Protein AF-A0A7V6R454-F1 (afdb_monomer_lite)

pLDDT: mean 72.1, std 26.63, range [23.36, 98.19]

Foldseek 3Di:
DDPVVVVVVVVPPPDPPVRVVVVVVCVVVVVVVVVVVVVVVVPDDDDDDDDDDDDDDDDDDDDDDDDDDDDDDDDDDDDDDDDDDDDDDPDDPDDDPDDDDDDDDPPPDDDQDPQWADDDQWIKHFQDPVNCVVLVHDPFDDPVQWAAWDDATCGDSHPQRHRWTKTDRNVQLAQQWIWTQHPNGTTIIGTDDGNCVVVVWDAQLLVVCRRSVNNALVVDQKDWDWDDDPVCVVVVHTRTPDMDRDSVVSRVVCVVRNRDHIPRD

Radius of gyration: 28.26 Å; chains: 1; bounding box: 83×60×70 Å

Secondary structure (DSSP, 8-state):
--HHHHHHHHTT-SPPHHHHHHHHHHHHHHHHHHHHHHHHHTT-------------------------------------------------S---S---S-----TT------SEEEETTEEEEE--HHHHHHTT--SS--GGGEEEEEEE--EES-GGGTT-EEEEEGGG-STTEEEEEETTEEEEEEEEEEHHHHTT----HHHHHHHTT--SGGG-S-EEEE---HHHHHTT---EEEEE--HHHHHHHHHHHHT------

Structure (mmCIF, N/CA/C/O backbone):
data_AF-A0A7V6R454-F1
#
_entry.id   AF-A0A7V6R454-F1
#
loop_
_atom_site.group_PDB
_atom_site.id
_atom_site.type_symbol
_atom_site.label_atom_id
_atom_site.label_alt_id
_atom_site.label_comp_id
_atom_site.label_asym_id
_atom_site.label_entity_id
_atom_site.label_seq_id
_atom_site.pdbx_PDB_ins_code
_atom_site.Cartn_x
_atom_site.Cartn_y
_atom_site.Cartn_z
_atom_site.occupancy
_atom_site.B_iso_or_equiv
_atom_site.auth_seq_id
_atom_site.auth_comp_id
_atom_site.auth_asym_id
_atom_site.auth_atom_id
_atom_site.pdbx_PDB_model_num
ATOM 1 N N . MET A 1 1 ? -31.634 40.877 -28.227 1.00 49.75 1 MET A N 1
ATOM 2 C CA . MET A 1 1 ? -30.299 40.368 -28.610 1.00 49.75 1 MET A CA 1
ATOM 3 C C . MET A 1 1 ? -30.494 39.088 -29.387 1.00 49.75 1 MET A C 1
ATOM 5 O O . MET A 1 1 ? -31.273 38.257 -28.930 1.00 49.75 1 MET A O 1
ATOM 9 N N . LYS A 1 2 ? -29.882 38.956 -30.567 1.00 57.53 2 LYS A N 1
ATOM 10 C CA . LYS A 1 2 ? -29.974 37.722 -31.356 1.00 57.53 2 LYS A CA 1
ATOM 11 C C . LYS A 1 2 ? -28.951 36.714 -30.827 1.00 57.53 2 LYS A C 1
ATOM 13 O O . LYS A 1 2 ? -27.924 37.101 -30.280 1.00 57.53 2 LYS A O 1
ATOM 18 N N . GLN A 1 3 ? -29.231 35.423 -30.979 1.00 56.19 3 GLN A N 1
ATOM 19 C CA . GLN A 1 3 ? -28.375 34.328 -30.493 1.00 56.19 3 GLN A CA 1
ATOM 20 C C . GLN A 1 3 ? -26.955 34.375 -31.100 1.00 56.19 3 GLN A C 1
ATOM 22 O O . GLN A 1 3 ? -25.983 33.939 -30.489 1.00 56.19 3 GLN A O 1
ATOM 27 N N . GLU A 1 4 ? -26.837 34.987 -32.276 1.00 59.53 4 GLU A N 1
ATOM 28 C CA . GLU A 1 4 ? -25.596 35.234 -33.012 1.00 59.53 4 GLU A CA 1
ATOM 29 C C . GLU A 1 4 ? -24.707 36.302 -32.344 1.00 59.53 4 GLU A C 1
ATOM 31 O O . GLU A 1 4 ? -23.481 36.191 -32.374 1.00 59.53 4 GLU A O 1
ATOM 36 N N . ASP A 1 5 ? -25.311 37.288 -31.668 1.00 55.25 5 ASP A N 1
ATOM 37 C CA . ASP A 1 5 ? -24.589 38.350 -30.953 1.00 55.25 5 ASP A CA 1
ATOM 38 C C . ASP A 1 5 ? -23.955 37.824 -29.655 1.00 55.25 5 ASP A C 1
ATOM 40 O O . ASP A 1 5 ? -22.888 38.281 -29.251 1.00 55.25 5 ASP A O 1
ATOM 44 N N . LEU A 1 6 ? -24.588 36.832 -29.013 1.00 58.56 6 LEU A N 1
AT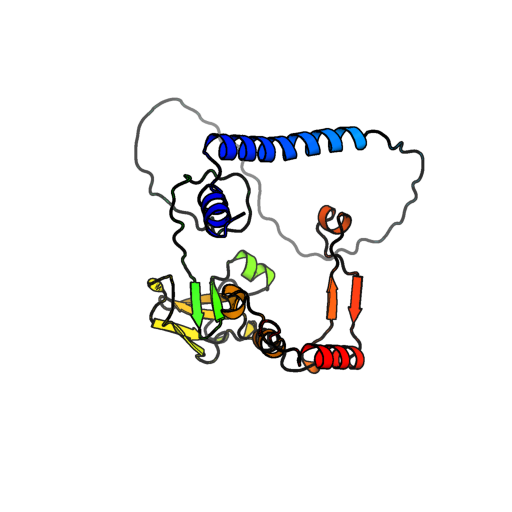OM 45 C CA . LEU A 1 6 ? -24.045 36.163 -27.827 1.00 58.56 6 LEU A CA 1
ATOM 46 C C . LEU A 1 6 ? -22.842 35.291 -28.182 1.00 58.56 6 LEU A C 1
ATOM 48 O O . LEU A 1 6 ? -21.841 35.337 -27.481 1.00 58.56 6 LEU A O 1
ATOM 52 N N . LYS A 1 7 ? -22.898 34.545 -29.290 1.00 56.62 7 LYS A N 1
ATOM 53 C CA . LYS A 1 7 ? -21.797 33.660 -29.703 1.00 56.62 7 LYS A CA 1
ATOM 54 C C . LYS A 1 7 ? -20.508 34.440 -30.004 1.00 56.62 7 LYS A C 1
ATOM 56 O O . LYS A 1 7 ? -19.441 34.054 -29.546 1.00 56.62 7 LYS A O 1
ATOM 61 N N . ARG A 1 8 ? -20.628 35.607 -30.651 1.00 57.12 8 ARG A N 1
ATOM 62 C CA . ARG A 1 8 ? -19.498 36.516 -30.920 1.00 57.12 8 ARG A CA 1
ATOM 63 C C . ARG A 1 8 ? -18.844 37.113 -29.672 1.00 57.12 8 ARG A C 1
ATOM 65 O O . ARG A 1 8 ? -17.671 37.458 -29.731 1.00 57.12 8 ARG A O 1
ATOM 72 N N . LEU A 1 9 ? -19.581 37.248 -28.568 1.00 56.94 9 LEU A N 1
ATOM 73 C CA . LEU A 1 9 ? -19.031 37.736 -27.298 1.00 56.94 9 LEU A CA 1
ATOM 74 C C . LEU A 1 9 ? -18.159 36.685 -26.599 1.00 56.94 9 LEU A C 1
ATOM 76 O O . LEU A 1 9 ? -17.256 37.068 -25.862 1.00 56.94 9 LEU A O 1
ATOM 80 N N . PHE A 1 10 ? -18.396 35.391 -26.844 1.00 56.47 10 PHE A N 1
ATOM 81 C CA . PHE A 1 10 ? -17.601 34.301 -26.266 1.00 56.47 10 PHE A CA 1
ATOM 82 C C . PHE A 1 10 ? -16.340 33.968 -27.077 1.00 56.47 10 PHE A C 1
ATOM 84 O O . PHE A 1 10 ? -15.340 33.570 -26.487 1.00 56.47 10 PHE A O 1
ATOM 91 N N . ASP A 1 11 ? -16.334 34.232 -28.387 1.00 51.72 11 ASP A N 1
ATOM 92 C CA . ASP A 1 11 ? -15.164 34.010 -29.256 1.00 51.72 11 ASP A CA 1
ATOM 93 C C . ASP A 1 11 ? -14.000 35.005 -29.009 1.00 51.72 11 ASP A C 1
ATOM 95 O O . ASP A 1 11 ? -12.949 34.886 -29.629 1.00 51.72 11 ASP A O 1
ATOM 99 N N . HIS A 1 12 ? -14.166 36.004 -28.128 1.00 54.16 12 HIS A N 1
ATOM 100 C CA . HIS A 1 12 ? -13.147 37.013 -27.766 1.00 54.16 12 HIS A CA 1
ATOM 101 C C . HIS A 1 12 ? -12.755 36.983 -26.274 1.00 54.16 12 HIS A C 1
ATOM 103 O O . HIS A 1 12 ? -12.230 37.963 -25.750 1.00 54.16 12 HIS A O 1
ATOM 109 N N . ILE A 1 13 ? -13.023 35.881 -25.563 1.00 58.84 13 ILE A N 1
ATOM 110 C CA . ILE A 1 13 ? -12.759 35.773 -24.113 1.00 58.84 13 ILE A CA 1
ATOM 111 C C . ILE A 1 13 ? -11.317 35.349 -23.794 1.00 58.84 13 ILE A C 1
ATOM 113 O O . ILE A 1 13 ? -10.935 35.323 -22.626 1.00 58.84 13 ILE A O 1
ATOM 117 N N . GLU A 1 14 ? -10.472 35.068 -24.790 1.00 60.72 14 GLU A N 1
ATOM 118 C CA . GLU A 1 14 ? -9.056 34.858 -24.495 1.00 60.72 14 GLU A CA 1
ATOM 119 C C . GLU A 1 14 ? -8.422 36.192 -24.055 1.00 60.72 14 GLU A C 1
ATOM 121 O O . GLU A 1 14 ? -8.452 37.164 -24.816 1.00 60.72 14 GLU A O 1
ATOM 126 N N . PRO A 1 15 ? -7.892 36.290 -22.819 1.00 63.12 15 PRO A N 1
ATOM 127 C CA . PRO A 1 15 ? -7.260 37.514 -22.363 1.00 63.12 15 PRO A CA 1
ATOM 128 C C . PRO A 1 15 ? -6.035 37.790 -23.231 1.00 63.12 15 PRO A C 1
ATOM 130 O O . PRO A 1 15 ? -5.164 36.932 -23.379 1.00 63.12 15 PRO A O 1
ATOM 133 N N . ASP A 1 16 ? -5.967 39.000 -23.781 1.00 74.12 16 ASP A N 1
ATOM 134 C CA . ASP A 1 16 ? -4.793 39.446 -24.520 1.00 74.12 16 ASP A CA 1
ATOM 135 C C . ASP A 1 16 ? -3.535 39.424 -23.636 1.00 74.12 16 ASP A C 1
ATOM 137 O O . ASP A 1 16 ? -3.587 39.355 -22.401 1.00 74.12 16 ASP A O 1
ATOM 141 N N . ASP A 1 17 ? -2.370 39.471 -24.273 1.00 73.12 17 ASP A N 1
ATOM 142 C CA . ASP A 1 17 ? -1.095 39.333 -23.568 1.00 73.12 17 ASP A CA 1
ATOM 143 C C . ASP A 1 17 ? -0.879 40.436 -22.522 1.00 73.12 17 ASP A C 1
ATOM 145 O O . ASP A 1 17 ? -0.284 40.197 -21.469 1.00 73.12 17 ASP A O 1
ATOM 149 N N . GLU A 1 18 ? -1.441 41.625 -22.743 1.00 73.25 18 GLU A N 1
ATOM 150 C CA . GLU A 1 18 ? -1.395 42.732 -21.787 1.00 73.25 18 GLU A CA 1
ATOM 151 C C . GLU A 1 18 ? -2.257 42.457 -20.540 1.00 73.25 18 GLU A C 1
ATOM 153 O O . GLU A 1 18 ? -1.889 42.791 -19.405 1.00 73.25 18 GLU A O 1
ATOM 158 N N . SER A 1 19 ? -3.403 41.807 -20.718 1.00 74.38 19 SER A N 1
ATOM 159 C CA . SER A 1 19 ? -4.281 41.346 -19.645 1.00 74.38 19 SER A CA 1
ATOM 160 C C . SER A 1 19 ? -3.653 40.182 -18.887 1.00 74.38 19 SER A C 1
ATOM 162 O O . SER A 1 19 ? -3.640 40.216 -17.653 1.00 74.38 19 SER A O 1
ATOM 164 N N . ARG A 1 20 ? -3.019 39.230 -19.585 1.00 70.38 20 ARG A N 1
ATOM 165 C CA . ARG A 1 20 ? -2.232 38.147 -18.967 1.00 70.38 20 ARG A CA 1
ATOM 166 C C . ARG A 1 20 ? -1.097 38.703 -18.104 1.00 70.38 20 ARG A C 1
ATOM 168 O O . ARG A 1 20 ? -0.971 38.315 -16.942 1.00 70.38 20 ARG A O 1
ATOM 175 N N . GLN A 1 21 ? -0.332 39.678 -18.599 1.00 72.06 21 GLN A N 1
ATOM 176 C CA . GLN A 1 21 ? 0.748 40.303 -17.824 1.00 72.06 21 GLN A CA 1
ATOM 177 C C . GLN A 1 21 ? 0.246 41.113 -16.624 1.00 72.06 21 GLN A C 1
ATOM 179 O O . GLN A 1 21 ? 0.855 41.062 -15.551 1.00 72.06 21 GLN A O 1
ATOM 184 N N . ARG A 1 22 ? -0.877 41.831 -16.749 1.00 75.62 22 ARG A N 1
ATOM 185 C CA . ARG A 1 22 ? -1.508 42.506 -15.599 1.00 75.62 22 ARG A CA 1
ATOM 186 C C . ARG A 1 22 ? -1.979 41.516 -14.544 1.00 75.62 22 ARG A C 1
ATOM 188 O O . ARG A 1 22 ? -1.779 41.774 -13.359 1.00 75.62 22 ARG A O 1
ATOM 195 N N . MET A 1 23 ? -2.579 40.401 -14.953 1.00 70.69 23 MET A N 1
ATOM 196 C CA . MET A 1 23 ? -3.021 39.351 -14.035 1.00 70.69 23 MET A CA 1
ATOM 197 C C . MET A 1 23 ? -1.830 38.715 -13.314 1.00 70.69 23 MET A C 1
ATOM 199 O O . MET A 1 23 ? -1.827 38.691 -12.085 1.00 70.69 23 MET A O 1
ATOM 203 N N . LEU A 1 24 ? -0.775 38.333 -14.040 1.00 72.88 24 LEU A N 1
ATOM 204 C CA . LEU A 1 24 ? 0.484 37.837 -13.466 1.00 72.88 24 LEU A CA 1
ATOM 205 C C . LEU A 1 24 ? 1.085 38.831 -12.465 1.00 72.88 24 LEU A C 1
ATOM 207 O O . LEU A 1 24 ? 1.376 38.478 -11.324 1.00 72.88 24 LEU A O 1
ATOM 211 N N . LYS A 1 25 ? 1.200 40.108 -12.842 1.00 76.75 25 LYS A N 1
ATOM 212 C CA . LYS A 1 25 ? 1.724 41.161 -11.960 1.00 76.75 25 LYS A CA 1
ATOM 213 C C . LYS A 1 25 ? 0.868 41.364 -10.708 1.00 76.75 25 LYS A C 1
ATOM 215 O O . LYS A 1 25 ? 1.414 41.686 -9.652 1.00 76.75 25 LYS A O 1
ATOM 220 N N . ASN A 1 26 ? -0.450 41.208 -10.811 1.00 74.38 26 ASN A N 1
ATOM 221 C CA . ASN A 1 26 ? -1.354 41.305 -9.669 1.00 74.38 26 ASN A CA 1
ATOM 222 C C . ASN A 1 26 ? -1.223 40.098 -8.738 1.00 74.38 26 ASN A C 1
ATOM 224 O O . ASN A 1 26 ? -1.196 40.304 -7.529 1.00 74.38 26 ASN A O 1
ATOM 228 N N . ILE A 1 27 ? -1.068 38.885 -9.276 1.00 69.81 27 ILE A N 1
ATOM 229 C CA . ILE A 1 27 ? -0.832 37.662 -8.494 1.00 69.81 27 ILE A CA 1
ATOM 230 C C . ILE A 1 27 ? 0.481 37.789 -7.709 1.00 69.81 27 ILE A C 1
ATOM 232 O O . ILE A 1 27 ? 0.472 37.687 -6.484 1.00 69.81 27 ILE A O 1
ATOM 236 N N . PHE A 1 28 ? 1.584 38.160 -8.370 1.00 67.25 28 PHE A N 1
ATOM 237 C CA . PHE A 1 28 ? 2.878 38.335 -7.696 1.00 67.25 28 PHE A CA 1
ATOM 238 C C . PHE A 1 28 ? 2.884 39.471 -6.658 1.00 67.25 28 PHE A C 1
ATOM 240 O O . PHE A 1 28 ? 3.538 39.370 -5.620 1.00 67.25 28 PHE A O 1
ATOM 247 N N . ASN A 1 29 ? 2.150 40.565 -6.894 1.00 64.88 29 ASN A N 1
ATOM 248 C CA . ASN A 1 29 ? 2.060 41.663 -5.921 1.00 64.88 29 ASN A CA 1
ATOM 249 C C . ASN A 1 29 ? 1.076 41.398 -4.771 1.00 64.88 29 ASN A C 1
ATOM 251 O O . ASN A 1 29 ? 1.154 42.084 -3.745 1.00 64.88 29 ASN A O 1
ATOM 255 N N . TYR A 1 30 ? 0.153 40.447 -4.924 1.00 59.66 30 TYR A N 1
ATOM 256 C CA . TYR A 1 30 ? -0.807 40.086 -3.885 1.00 59.66 30 TYR A CA 1
ATOM 257 C C . TYR A 1 30 ? -0.110 39.391 -2.707 1.00 59.66 30 TYR A C 1
ATOM 259 O O . TYR A 1 30 ? -0.315 39.797 -1.558 1.00 59.66 30 TYR A O 1
ATOM 267 N N . ASP A 1 31 ? 0.806 38.456 -2.980 1.00 56.06 31 ASP A N 1
ATOM 268 C CA . ASP A 1 31 ? 1.588 37.778 -1.935 1.00 56.06 31 ASP A CA 1
ATOM 269 C C . ASP A 1 31 ? 2.515 38.736 -1.179 1.00 56.06 31 ASP A C 1
ATOM 271 O O . ASP A 1 31 ? 2.594 38.701 0.053 1.00 56.06 31 ASP A O 1
ATOM 275 N N . TYR A 1 32 ? 3.129 39.693 -1.881 1.00 53.62 32 TYR A N 1
ATOM 276 C CA . TYR A 1 32 ? 4.030 40.663 -1.254 1.00 53.62 32 TYR A CA 1
ATOM 277 C C . TYR A 1 32 ? 3.300 41.654 -0.323 1.00 53.62 32 TYR A C 1
ATOM 279 O O . TYR A 1 32 ? 3.814 42.024 0.738 1.00 53.62 32 TYR A O 1
ATOM 287 N N . ARG A 1 33 ? 2.072 42.082 -0.667 1.00 50.12 33 ARG A N 1
ATOM 288 C CA . ARG A 1 33 ? 1.263 42.964 0.204 1.00 50.12 33 ARG A CA 1
ATOM 289 C C . ARG A 1 33 ? 0.744 42.239 1.444 1.00 50.12 33 ARG A C 1
ATOM 291 O O . ARG A 1 33 ? 0.817 42.802 2.537 1.00 50.12 33 ARG A O 1
ATOM 298 N N . LYS A 1 34 ? 0.296 40.989 1.302 1.00 47.09 34 LYS A N 1
ATOM 299 C CA . LYS A 1 34 ? -0.235 40.182 2.413 1.00 47.09 34 LYS A CA 1
ATOM 300 C C . LYS A 1 34 ? 0.856 39.812 3.428 1.00 47.09 34 LYS A C 1
ATOM 302 O O . LYS A 1 34 ? 0.607 39.811 4.635 1.00 47.09 34 LYS A O 1
ATOM 307 N N . GLN A 1 35 ? 2.089 39.596 2.963 1.00 47.94 35 GLN A N 1
ATOM 308 C CA . GLN A 1 35 ? 3.254 39.369 3.826 1.00 47.94 35 GLN A CA 1
ATOM 309 C C . GLN A 1 35 ? 3.629 40.626 4.636 1.00 47.94 35 GLN A C 1
ATOM 311 O O . GLN A 1 35 ? 3.920 40.533 5.829 1.00 47.94 35 GLN A O 1
ATOM 316 N N . LYS A 1 36 ? 3.547 41.821 4.034 1.00 42.41 36 LYS A N 1
ATOM 317 C CA . LYS A 1 36 ? 3.859 43.096 4.707 1.00 42.41 36 LYS A CA 1
ATOM 318 C C . LYS A 1 36 ? 2.801 43.512 5.740 1.00 42.41 36 LYS A C 1
ATOM 320 O O . LYS A 1 36 ? 3.157 44.091 6.767 1.00 42.41 36 LYS A O 1
ATOM 325 N N . GLU A 1 37 ? 1.527 43.190 5.509 1.00 44.47 37 GLU A N 1
ATOM 326 C CA . GLU A 1 37 ? 0.441 43.421 6.477 1.00 44.47 37 GLU A CA 1
ATOM 327 C C . GLU A 1 37 ? 0.469 42.434 7.656 1.00 44.47 37 GLU A C 1
ATOM 329 O O . GLU A 1 37 ? 0.193 42.834 8.787 1.00 44.47 37 GLU A O 1
ATOM 334 N N . ARG A 1 38 ? 0.901 41.178 7.451 1.00 42.06 38 ARG A N 1
ATOM 335 C CA . ARG A 1 38 ? 1.113 40.227 8.561 1.00 42.06 38 ARG A CA 1
ATOM 336 C C . ARG A 1 38 ? 2.259 40.642 9.489 1.00 42.06 38 ARG A C 1
ATOM 338 O O . ARG A 1 38 ? 2.132 40.495 10.698 1.00 42.06 38 ARG A O 1
ATOM 345 N N . ILE A 1 39 ? 3.345 41.217 8.968 1.00 43.41 39 ILE A N 1
ATOM 346 C CA . ILE A 1 39 ? 4.505 41.621 9.791 1.00 43.41 39 ILE A CA 1
ATOM 347 C C . ILE A 1 39 ? 4.186 42.824 10.704 1.00 43.41 39 ILE A C 1
ATOM 349 O O . ILE A 1 39 ? 4.781 42.960 11.775 1.00 43.41 39 ILE A O 1
ATOM 353 N N . SER A 1 40 ? 3.232 43.690 10.338 1.00 37.28 40 SER A N 1
ATOM 354 C CA . SER A 1 40 ? 2.879 44.869 11.148 1.00 37.28 40 SER A CA 1
ATOM 355 C C . SER A 1 40 ? 1.933 44.553 12.317 1.00 37.28 40 SER A C 1
ATOM 357 O O . SER A 1 40 ? 1.996 45.231 13.345 1.00 37.28 40 SER A O 1
ATOM 359 N N . PHE A 1 41 ? 1.117 43.498 12.210 1.00 38.00 41 PHE A N 1
ATOM 360 C CA . PHE A 1 41 ? 0.141 43.117 13.240 1.00 38.00 41 PHE A CA 1
ATOM 361 C C . PHE A 1 41 ? 0.750 42.363 14.435 1.00 38.00 41 PHE A C 1
ATOM 363 O O . PHE A 1 41 ? 0.252 42.477 15.553 1.00 38.00 41 PHE A O 1
ATOM 370 N N . VAL A 1 42 ? 1.871 41.658 14.246 1.00 40.19 42 VAL A N 1
ATOM 371 C CA . VAL A 1 42 ? 2.481 40.805 15.292 1.00 40.19 42 VAL A CA 1
ATOM 372 C C . VAL A 1 42 ? 3.266 41.617 16.345 1.00 40.19 42 VAL A C 1
ATOM 374 O O . VAL A 1 42 ? 3.721 41.083 17.350 1.00 40.19 42 VAL A O 1
ATOM 377 N N . LYS A 1 43 ? 3.385 42.946 16.198 1.00 37.72 43 LYS A N 1
ATOM 378 C CA . LYS A 1 43 ? 4.190 43.795 17.101 1.00 37.72 43 LYS A CA 1
ATOM 379 C C . LYS A 1 43 ? 3.439 44.404 18.299 1.00 37.72 43 LYS A C 1
ATOM 381 O O . LYS A 1 43 ? 3.953 45.333 18.922 1.00 37.72 43 LYS A O 1
ATOM 386 N N . ARG A 1 44 ? 2.241 43.916 18.645 1.00 36.44 44 ARG A N 1
ATOM 387 C CA . ARG A 1 44 ? 1.444 44.421 19.785 1.00 36.44 44 ARG A CA 1
ATOM 388 C C . ARG A 1 44 ? 0.805 43.314 20.630 1.00 36.44 44 ARG A C 1
ATOM 390 O O . ARG A 1 44 ? -0.406 43.287 20.769 1.00 36.44 44 ARG A O 1
ATOM 397 N N . PHE A 1 45 ? 1.605 42.465 21.270 1.00 35.06 45 PHE A N 1
ATOM 398 C CA . PHE A 1 45 ? 1.161 41.773 22.487 1.00 35.06 45 PHE A CA 1
ATOM 399 C C . PHE A 1 45 ? 2.282 41.768 23.531 1.00 35.06 45 PHE A C 1
ATOM 401 O O . PHE A 1 45 ? 3.399 41.320 23.293 1.00 35.06 45 PHE A O 1
ATOM 408 N N . SER A 1 46 ? 1.990 42.389 24.672 1.00 34.69 46 SER A N 1
ATOM 409 C CA . SER A 1 46 ? 2.896 42.618 25.792 1.00 34.69 46 SER A CA 1
ATOM 410 C C . SER A 1 46 ? 2.973 41.392 26.700 1.00 34.69 46 SER A C 1
ATOM 412 O O . SER A 1 46 ? 1.965 41.012 27.294 1.00 34.69 46 SER A O 1
ATOM 414 N N . TYR A 1 47 ? 4.169 40.835 26.886 1.00 37.88 47 TYR A N 1
ATOM 415 C CA . TYR A 1 47 ? 4.428 39.819 27.904 1.00 37.88 47 TYR A CA 1
ATOM 416 C C . TYR A 1 47 ? 4.526 40.469 29.287 1.00 37.88 47 TYR A C 1
ATOM 418 O O . TYR A 1 47 ? 5.505 41.143 29.613 1.00 37.88 47 TYR A O 1
ATOM 426 N N . LYS A 1 48 ? 3.510 40.248 30.120 1.00 33.31 48 LYS A N 1
ATOM 427 C CA . LYS A 1 48 ? 3.608 40.384 31.573 1.00 33.31 48 LYS A CA 1
ATOM 428 C C . LYS A 1 48 ? 3.017 39.130 32.220 1.00 33.31 48 LYS A C 1
ATOM 430 O O . LYS A 1 48 ? 1.818 38.918 32.142 1.00 33.31 48 LYS A O 1
ATOM 435 N N . VAL A 1 49 ? 3.904 38.405 32.910 1.00 36.25 49 VAL A N 1
ATOM 436 C CA . VAL A 1 49 ? 3.649 37.451 34.007 1.00 36.25 49 VAL A CA 1
ATOM 437 C C . VAL A 1 49 ? 3.046 36.090 33.622 1.00 36.25 49 VAL A C 1
ATOM 439 O O . VAL A 1 49 ? 1.855 35.988 33.377 1.00 36.25 49 VAL A O 1
ATOM 442 N N . ALA A 1 50 ? 3.868 35.033 33.689 1.00 33.81 50 ALA A N 1
ATOM 443 C CA . ALA A 1 50 ? 3.744 33.937 34.667 1.00 33.81 50 ALA A CA 1
ATOM 444 C C . ALA A 1 50 ? 4.675 32.764 34.292 1.00 33.81 50 ALA A C 1
ATOM 446 O O . ALA A 1 50 ? 4.534 32.163 33.234 1.00 33.81 50 ALA A O 1
ATOM 447 N N . ALA A 1 51 ? 5.605 32.423 35.186 1.00 37.00 51 ALA A N 1
ATOM 448 C CA . ALA A 1 51 ? 6.130 31.063 35.318 1.00 37.00 51 ALA A CA 1
ATOM 449 C C . ALA A 1 51 ? 5.321 30.382 36.435 1.00 37.00 51 ALA A C 1
ATOM 451 O O . ALA A 1 51 ? 4.991 31.060 37.415 1.00 37.00 51 ALA A O 1
ATOM 452 N N . PRO A 1 52 ? 4.996 29.082 36.318 1.00 39.03 52 PRO A N 1
ATOM 453 C CA . PRO A 1 52 ? 5.758 28.134 37.132 1.00 39.03 52 PRO A CA 1
ATOM 454 C C . PRO A 1 52 ? 6.000 26.744 36.501 1.00 39.03 52 PRO A C 1
ATOM 456 O O . PRO A 1 52 ? 5.147 26.142 35.862 1.00 39.03 52 PRO A O 1
ATOM 459 N N . VAL A 1 53 ? 7.216 26.271 36.774 1.00 35.62 53 VAL A N 1
ATOM 460 C CA . VAL A 1 53 ? 7.760 24.906 36.902 1.00 35.62 53 VAL A CA 1
ATOM 461 C C . VAL A 1 53 ? 6.764 23.730 36.899 1.00 35.62 53 VAL A C 1
ATOM 463 O O . VAL A 1 53 ? 5.915 23.644 37.782 1.00 35.62 53 VAL A O 1
ATOM 466 N N . LEU A 1 54 ? 7.037 22.721 36.058 1.00 30.55 54 LEU A N 1
ATOM 467 C CA . LEU A 1 54 ? 6.825 21.306 36.393 1.00 30.55 54 LEU A CA 1
ATOM 468 C C . LEU A 1 54 ? 8.015 20.453 35.918 1.00 30.55 54 LEU A C 1
ATOM 470 O O . LEU A 1 54 ? 8.375 20.431 34.746 1.00 30.55 54 LEU A O 1
ATOM 474 N N . ILE A 1 55 ? 8.640 19.796 36.893 1.00 34.84 55 ILE A N 1
ATOM 475 C CA . ILE A 1 55 ? 9.736 18.829 36.791 1.00 34.84 55 ILE A CA 1
ATOM 476 C C . ILE A 1 55 ? 9.144 17.486 36.349 1.00 34.84 55 ILE A C 1
ATOM 478 O O . ILE A 1 55 ? 8.188 17.040 36.980 1.00 34.84 55 ILE A O 1
ATOM 482 N N . LEU A 1 56 ? 9.738 16.789 35.371 1.00 27.75 56 LEU A N 1
ATOM 483 C CA . LEU A 1 56 ? 9.570 15.336 35.278 1.00 27.75 56 LEU A CA 1
ATOM 484 C C . LEU A 1 56 ? 10.818 14.623 34.729 1.00 27.75 56 LEU A C 1
ATOM 486 O O . LEU A 1 56 ? 11.495 15.095 33.823 1.00 27.75 56 LEU A O 1
ATOM 490 N N . ALA A 1 57 ? 11.109 13.507 35.393 1.00 28.66 57 ALA A N 1
ATOM 491 C CA . ALA A 1 57 ? 12.331 12.718 35.452 1.00 28.66 57 ALA A CA 1
ATOM 492 C C . ALA A 1 57 ? 12.919 12.204 34.122 1.00 28.66 57 ALA A C 1
ATOM 494 O O . ALA A 1 57 ? 12.227 11.641 33.281 1.00 28.66 57 ALA A O 1
ATOM 495 N N . LEU A 1 58 ? 14.253 12.281 34.041 1.00 30.33 58 LEU A N 1
ATOM 496 C CA . LEU A 1 58 ? 15.112 11.481 33.167 1.00 30.33 58 LEU A CA 1
ATOM 497 C C . LEU A 1 58 ? 15.301 10.079 33.764 1.00 30.33 58 LEU A C 1
ATOM 499 O O . LEU A 1 58 ? 15.814 9.952 34.876 1.00 30.33 58 LEU A O 1
ATOM 503 N N . VAL A 1 59 ? 14.992 9.035 32.993 1.00 36.12 59 VAL A N 1
ATOM 504 C CA . VAL A 1 59 ? 15.564 7.696 33.189 1.00 36.12 59 VAL A CA 1
ATOM 505 C C . VAL A 1 59 ? 16.312 7.323 31.915 1.00 36.12 59 VAL A C 1
ATOM 507 O O . VAL A 1 59 ? 15.730 7.195 30.843 1.00 36.12 59 VAL A O 1
ATOM 510 N N . VAL A 1 60 ? 17.632 7.210 32.056 1.00 37.81 60 VAL A N 1
ATOM 511 C CA . VAL A 1 60 ? 18.590 6.819 31.021 1.00 37.81 60 VAL A CA 1
ATOM 512 C C . VAL A 1 60 ? 18.969 5.357 31.227 1.00 37.81 60 VAL A C 1
ATOM 514 O O . VAL A 1 60 ? 19.360 4.959 32.322 1.00 37.81 60 VAL A O 1
ATOM 517 N N . THR A 1 61 ? 18.927 4.575 30.153 1.00 36.56 61 THR A N 1
ATOM 518 C CA . THR A 1 61 ? 19.763 3.380 29.917 1.00 36.56 61 THR A CA 1
ATOM 519 C C . THR A 1 61 ? 19.658 3.083 28.412 1.00 36.56 61 THR A C 1
ATOM 521 O O . THR A 1 61 ? 18.563 2.835 27.938 1.00 36.56 61 THR A O 1
ATOM 524 N N . GLY A 1 62 ? 20.665 3.156 27.537 1.00 29.38 62 GLY A N 1
ATOM 525 C CA . GLY A 1 62 ? 22.105 3.382 27.656 1.00 29.38 62 GLY A CA 1
ATOM 526 C C . GLY A 1 62 ? 22.883 2.233 26.998 1.00 29.38 62 GLY A C 1
ATOM 527 O O . GLY A 1 62 ? 22.979 1.184 27.622 1.00 29.38 62 GLY A O 1
ATOM 528 N N . SER A 1 63 ? 23.420 2.436 25.779 1.00 32.38 63 SER A N 1
ATOM 529 C CA . SER A 1 63 ? 24.566 1.741 25.116 1.00 32.38 63 SER A CA 1
ATOM 530 C C . SER A 1 63 ? 24.778 2.355 23.701 1.00 32.38 63 SER A C 1
ATOM 532 O O . SER A 1 63 ? 24.020 2.011 22.805 1.00 32.38 63 SER A O 1
ATOM 534 N N . ILE A 1 64 ? 25.519 3.468 23.491 1.00 40.88 64 ILE A N 1
ATOM 535 C CA . ILE A 1 64 ? 26.995 3.639 23.287 1.00 40.88 64 ILE A CA 1
ATOM 536 C C . ILE A 1 64 ? 27.432 2.978 21.938 1.00 40.88 64 ILE A C 1
ATOM 538 O O . ILE A 1 64 ? 27.080 1.834 21.708 1.00 40.88 64 ILE A O 1
ATOM 542 N N . VAL A 1 65 ? 28.135 3.585 20.960 1.00 33.34 65 VAL A N 1
ATOM 543 C CA . VAL A 1 65 ? 29.433 4.299 20.989 1.00 33.34 65 VAL A CA 1
ATOM 544 C C . VAL A 1 65 ? 29.657 5.138 19.717 1.00 33.34 65 VAL A C 1
ATOM 546 O O . VAL A 1 65 ? 29.497 4.660 18.599 1.00 33.34 65 VAL A O 1
ATOM 549 N N . ALA A 1 66 ? 30.155 6.361 19.918 1.00 30.44 66 ALA A N 1
ATOM 550 C CA . ALA A 1 66 ? 30.777 7.228 18.923 1.00 30.44 66 ALA A CA 1
ATOM 551 C C . ALA A 1 66 ? 32.220 6.801 18.597 1.00 30.44 66 ALA A C 1
ATOM 553 O O . ALA A 1 66 ? 33.006 6.538 19.509 1.00 30.44 66 ALA A O 1
ATOM 554 N N . TYR A 1 67 ? 32.621 6.855 17.323 1.00 30.69 67 TYR A N 1
ATOM 555 C CA . TYR A 1 67 ? 34.036 6.848 16.946 1.00 30.69 67 TYR A CA 1
ATOM 556 C C . TYR A 1 67 ? 34.393 8.079 16.098 1.00 30.69 67 TYR A C 1
ATOM 558 O O . TYR A 1 67 ? 34.102 8.166 14.914 1.00 30.69 67 TYR A O 1
ATOM 566 N N . LYS A 1 68 ? 35.094 8.993 16.780 1.00 28.80 68 LYS A N 1
ATOM 567 C CA . LYS A 1 68 ? 36.244 9.780 16.310 1.00 28.80 68 LYS A CA 1
ATOM 568 C C . LYS A 1 68 ? 36.028 10.902 15.293 1.00 28.80 68 LYS A C 1
ATOM 570 O O . LYS A 1 68 ? 36.393 10.815 14.128 1.00 28.80 68 LYS A O 1
ATOM 575 N N . LEU A 1 69 ? 35.707 12.061 15.865 1.00 28.72 69 LEU A N 1
ATOM 576 C CA . LEU A 1 69 ? 36.343 13.327 15.510 1.00 28.72 69 LEU A CA 1
ATOM 577 C C . LEU A 1 69 ? 37.683 13.418 16.270 1.00 28.72 69 LEU A C 1
ATOM 579 O O . LEU A 1 69 ? 37.671 13.557 17.490 1.00 28.72 69 LEU A O 1
ATOM 583 N N . THR A 1 70 ? 38.824 13.272 15.591 1.00 31.62 70 THR A N 1
ATOM 584 C CA . THR A 1 70 ? 40.112 13.939 15.904 1.00 31.62 70 THR A CA 1
ATOM 585 C C . THR A 1 70 ? 41.206 13.436 14.966 1.00 31.62 70 THR A C 1
ATOM 587 O O . THR A 1 70 ? 41.775 12.362 15.139 1.00 31.62 70 THR A O 1
ATOM 590 N N . THR A 1 71 ? 41.548 14.260 13.984 1.00 30.08 71 THR A N 1
ATOM 591 C CA . THR A 1 71 ? 42.938 14.444 13.555 1.00 30.08 71 THR A CA 1
ATOM 592 C C . THR A 1 71 ? 43.016 15.819 12.907 1.00 30.08 71 THR A C 1
ATOM 594 O O . THR A 1 71 ? 42.600 16.032 11.774 1.00 30.08 71 THR A O 1
ATOM 597 N N . LYS A 1 72 ? 43.471 16.787 13.703 1.00 30.14 72 LYS A N 1
ATOM 598 C CA . LYS A 1 72 ? 44.089 18.016 13.219 1.00 30.14 72 LYS A CA 1
ATOM 599 C C . LYS A 1 72 ? 45.594 17.874 13.432 1.00 30.14 72 LYS A C 1
ATOM 601 O O . LYS A 1 72 ? 46.009 17.250 14.405 1.00 30.14 72 LYS A O 1
ATOM 606 N N . ASP A 1 73 ? 46.318 18.508 12.518 1.00 28.73 73 ASP A N 1
ATOM 607 C CA . ASP A 1 73 ? 47.746 18.839 12.509 1.00 28.73 73 ASP A CA 1
ATOM 608 C C . ASP A 1 73 ? 48.686 17.891 11.748 1.00 28.73 73 ASP A C 1
ATOM 610 O O . ASP A 1 73 ? 49.290 16.976 12.297 1.00 28.73 73 ASP A O 1
ATOM 614 N N . ALA A 1 74 ? 48.910 18.237 10.477 1.00 26.97 74 ALA A N 1
ATOM 615 C CA . ALA A 1 74 ? 50.250 18.263 9.897 1.00 26.97 74 ALA A CA 1
ATOM 616 C C . ALA A 1 74 ? 50.333 19.378 8.835 1.00 26.97 74 ALA A C 1
ATOM 618 O O . ALA A 1 74 ? 49.590 19.391 7.857 1.00 26.97 74 ALA A O 1
ATOM 619 N N . LEU A 1 75 ? 51.218 20.341 9.099 1.00 27.84 75 LEU A N 1
ATOM 620 C CA . LEU A 1 75 ? 51.594 21.488 8.272 1.00 27.84 75 LEU A CA 1
ATOM 621 C C . LEU A 1 75 ? 52.120 21.110 6.874 1.00 27.84 75 LEU A C 1
ATOM 623 O O . LEU A 1 75 ? 52.809 20.105 6.726 1.00 27.84 75 LEU A O 1
ATOM 627 N N . GLY A 1 76 ? 52.000 22.048 5.925 1.00 25.48 76 GLY A N 1
ATOM 628 C CA . GLY A 1 76 ? 52.991 22.224 4.851 1.00 25.48 76 GLY A CA 1
ATOM 629 C C . GLY A 1 76 ? 52.396 22.713 3.532 1.00 25.48 76 GLY A C 1
ATOM 630 O O . GLY A 1 76 ? 51.694 21.964 2.870 1.00 25.48 76 GLY A O 1
ATOM 631 N N . GLY A 1 77 ? 52.650 23.970 3.156 1.00 24.88 77 GLY A N 1
ATOM 632 C CA . GLY A 1 77 ? 52.029 24.627 1.999 1.00 24.88 77 GLY A CA 1
ATOM 633 C C . GLY A 1 77 ? 52.781 24.500 0.668 1.00 24.88 77 GLY A C 1
ATOM 634 O O . GLY A 1 77 ? 53.940 24.106 0.648 1.00 24.88 77 GLY A O 1
ATOM 635 N N . ASN A 1 78 ? 52.121 24.892 -0.431 1.00 23.36 78 ASN A N 1
ATOM 636 C CA . ASN A 1 78 ? 52.605 25.840 -1.453 1.00 23.36 78 ASN A CA 1
ATOM 637 C C . ASN A 1 78 ? 51.646 25.919 -2.662 1.00 23.36 78 ASN A C 1
ATOM 639 O O . ASN A 1 78 ? 51.336 24.925 -3.301 1.00 23.36 78 ASN A O 1
ATOM 643 N N . LEU A 1 79 ? 51.195 27.146 -2.933 1.00 26.59 79 LEU A N 1
ATOM 644 C CA . LEU A 1 79 ? 51.140 27.870 -4.213 1.00 26.59 79 LEU A CA 1
ATOM 645 C C . LEU A 1 79 ? 51.046 27.122 -5.576 1.00 26.59 79 LEU A C 1
ATOM 647 O O . LEU A 1 79 ? 51.962 26.420 -5.986 1.00 26.59 79 LEU A O 1
ATOM 651 N N . THR A 1 80 ? 50.051 27.578 -6.363 1.00 28.03 80 THR A N 1
ATOM 652 C CA . THR A 1 80 ? 50.002 27.813 -7.839 1.00 28.03 80 THR A CA 1
ATOM 653 C C . THR A 1 80 ? 49.641 26.697 -8.844 1.00 28.03 80 THR A C 1
ATOM 655 O O . THR A 1 80 ? 50.196 25.611 -8.818 1.00 28.03 80 THR A O 1
ATOM 658 N N . GLY A 1 81 ? 48.786 27.077 -9.820 1.00 25.69 81 GLY A N 1
ATOM 659 C CA . GLY A 1 81 ? 48.565 26.433 -11.138 1.00 25.69 81 GLY A CA 1
ATOM 660 C C . GLY A 1 81 ? 47.203 25.730 -11.264 1.00 25.69 81 GLY A C 1
ATOM 661 O O . GLY A 1 81 ? 47.021 24.664 -10.706 1.00 25.69 81 GLY A O 1
ATOM 662 N N . ARG A 1 82 ? 46.130 26.345 -11.786 1.00 24.48 82 ARG A N 1
ATOM 663 C CA . ARG A 1 82 ? 45.759 26.552 -13.208 1.00 24.48 82 ARG A CA 1
ATOM 664 C C . ARG A 1 82 ? 45.733 25.259 -14.050 1.00 24.48 82 ARG A C 1
ATOM 666 O O . ARG A 1 82 ? 46.788 24.801 -14.461 1.00 24.48 82 ARG A O 1
ATOM 673 N N . GLY A 1 83 ? 44.525 24.829 -14.442 1.00 24.05 83 GLY A N 1
ATOM 674 C CA . GLY A 1 83 ? 44.269 24.241 -15.768 1.00 24.05 83 GLY A CA 1
ATOM 675 C C . GLY A 1 83 ? 43.745 22.799 -15.839 1.00 24.05 83 GLY A C 1
ATOM 676 O O . GLY A 1 83 ? 44.530 21.871 -15.753 1.00 24.05 83 GLY A O 1
ATOM 677 N N . GLN A 1 84 ? 42.443 22.697 -16.135 1.00 25.67 84 GLN A N 1
ATOM 678 C CA . GLN A 1 84 ? 41.761 21.744 -17.034 1.00 25.67 84 GLN A CA 1
ATOM 679 C C . GLN A 1 84 ? 41.656 20.230 -16.740 1.00 25.67 84 GLN A C 1
ATOM 681 O O . GLN A 1 84 ? 42.632 19.497 -16.683 1.00 25.67 84 GLN A O 1
ATOM 686 N N . GLU A 1 85 ? 40.376 19.824 -16.763 1.00 26.47 85 GLU A N 1
ATOM 687 C CA . GLU A 1 85 ? 39.790 18.651 -17.435 1.00 26.47 85 GLU A CA 1
ATOM 688 C C . GLU A 1 85 ? 40.031 17.257 -16.856 1.00 26.47 85 GLU A C 1
ATOM 690 O O . GLU A 1 85 ? 41.028 16.599 -17.134 1.00 26.47 85 GLU A O 1
ATOM 695 N N . SER A 1 86 ? 39.011 16.760 -16.148 1.00 28.67 86 SER A N 1
ATOM 696 C CA . SER A 1 86 ? 38.185 15.596 -16.531 1.00 28.67 86 SER A CA 1
ATOM 697 C C . SER A 1 86 ? 37.320 15.241 -15.320 1.00 28.67 86 SER A C 1
ATOM 699 O O . SER A 1 86 ? 37.846 14.761 -14.320 1.00 28.67 86 SER A O 1
ATOM 701 N N . ALA A 1 87 ? 36.018 15.528 -15.357 1.00 27.08 87 ALA A N 1
ATOM 702 C CA . ALA A 1 87 ? 35.107 15.148 -14.281 1.00 27.08 87 ALA A CA 1
ATOM 703 C C . ALA A 1 87 ? 33.927 14.380 -14.869 1.00 27.08 87 ALA A C 1
ATOM 705 O O . ALA A 1 87 ? 33.037 14.950 -15.492 1.00 27.08 87 ALA A O 1
ATOM 706 N N . GLU A 1 88 ? 34.005 13.067 -14.678 1.00 27.72 88 GLU A N 1
ATOM 707 C CA . GLU A 1 88 ? 32.914 12.109 -14.757 1.00 27.72 88 GLU A CA 1
ATOM 708 C C . GLU A 1 88 ? 31.694 12.653 -14.003 1.00 27.72 88 GLU A C 1
ATOM 710 O O . GLU A 1 88 ? 31.767 12.983 -12.814 1.00 27.72 88 GLU A O 1
ATOM 715 N N . GLU A 1 89 ? 30.572 12.767 -14.705 1.00 26.88 89 GLU A N 1
ATOM 716 C CA . GLU A 1 89 ? 29.302 13.190 -14.133 1.00 26.88 89 GLU A CA 1
ATOM 717 C C . GLU A 1 89 ? 28.728 12.041 -13.291 1.00 26.88 89 GLU A C 1
ATOM 719 O O . GLU A 1 89 ? 28.054 11.136 -13.779 1.00 26.88 89 GLU A O 1
ATOM 724 N N . ARG A 1 90 ? 29.045 12.056 -11.993 1.00 26.03 90 ARG A N 1
ATOM 725 C CA . ARG A 1 90 ? 28.285 11.327 -10.976 1.00 26.03 90 ARG A CA 1
ATOM 726 C C . ARG A 1 90 ? 26.943 12.027 -10.797 1.00 26.03 90 ARG A C 1
ATOM 728 O O . ARG A 1 90 ? 26.851 12.990 -10.039 1.00 26.03 90 ARG A O 1
ATOM 735 N N . ILE A 1 91 ? 25.917 11.532 -11.478 1.00 30.73 91 ILE A N 1
ATOM 736 C CA . ILE A 1 91 ? 24.528 11.878 -11.178 1.00 30.73 91 ILE A CA 1
ATOM 737 C C . ILE A 1 91 ? 24.160 11.145 -9.884 1.00 30.73 91 ILE A C 1
ATOM 739 O O . ILE A 1 91 ? 24.131 9.918 -9.833 1.00 30.73 91 ILE A O 1
ATOM 743 N N . THR A 1 92 ? 23.976 11.904 -8.808 1.00 28.44 92 THR A N 1
ATOM 744 C CA . THR A 1 92 ? 23.470 11.422 -7.521 1.00 28.44 92 THR A CA 1
ATOM 745 C C . THR A 1 92 ? 21.946 11.308 -7.564 1.00 28.44 92 THR A C 1
ATOM 747 O O . THR A 1 92 ? 21.278 12.282 -7.907 1.00 28.44 92 THR A O 1
ATOM 750 N N . ASP A 1 93 ? 21.423 10.144 -7.166 1.00 36.66 93 ASP A N 1
ATOM 751 C CA . ASP A 1 93 ? 20.003 9.824 -6.932 1.00 36.66 93 ASP A CA 1
ATOM 752 C C . ASP A 1 93 ? 19.382 10.699 -5.823 1.00 36.66 93 ASP A C 1
ATOM 754 O O . ASP A 1 93 ? 19.211 10.264 -4.684 1.00 36.66 93 ASP A O 1
ATOM 758 N N . GLY A 1 94 ? 19.083 11.961 -6.136 1.00 31.47 94 GLY A N 1
ATOM 759 C CA . GLY A 1 94 ? 18.535 12.924 -5.173 1.00 31.47 94 GLY A CA 1
ATOM 760 C C . GLY A 1 94 ? 17.280 13.675 -5.613 1.00 31.47 94 GLY A C 1
ATOM 761 O O . GLY A 1 94 ? 16.550 14.150 -4.751 1.00 31.47 94 GLY A O 1
ATOM 762 N N . ASP A 1 95 ? 16.975 13.748 -6.909 1.00 32.81 95 ASP A N 1
ATOM 763 C CA . ASP A 1 95 ? 15.846 14.545 -7.405 1.00 32.81 95 ASP A CA 1
ATOM 764 C C . ASP A 1 95 ? 14.676 13.649 -7.827 1.00 32.81 95 ASP A C 1
ATOM 766 O O . ASP A 1 95 ? 14.319 13.539 -8.999 1.00 32.81 95 ASP A O 1
ATOM 770 N N . MET A 1 96 ? 14.049 13.002 -6.841 1.00 40.41 96 MET A N 1
ATOM 771 C CA . MET A 1 96 ? 12.646 12.614 -6.973 1.00 40.41 96 MET A CA 1
ATOM 772 C C . MET A 1 96 ? 11.784 13.729 -6.388 1.00 40.41 96 MET A C 1
ATOM 774 O O . MET A 1 96 ? 11.874 14.062 -5.208 1.00 40.41 96 MET A O 1
ATOM 778 N N . ALA A 1 97 ? 10.977 14.326 -7.263 1.00 40.00 97 ALA A N 1
ATOM 779 C CA . ALA A 1 97 ? 10.062 15.418 -6.981 1.00 40.00 97 ALA A CA 1
ATOM 780 C C . ALA A 1 97 ? 9.238 15.157 -5.711 1.00 40.00 97 ALA A C 1
ATOM 782 O O . ALA A 1 97 ? 8.453 14.211 -5.644 1.00 40.00 97 ALA A O 1
ATOM 783 N N . GLY A 1 98 ? 9.424 16.020 -4.711 1.00 39.16 98 GLY A N 1
ATOM 784 C CA . GLY A 1 98 ? 8.716 15.88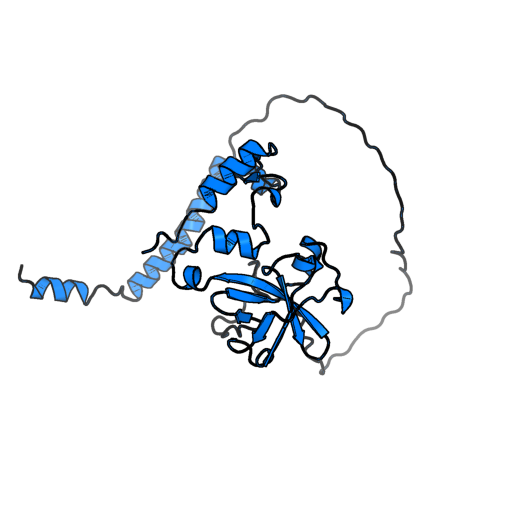1 -3.446 1.00 39.16 98 GLY A CA 1
ATOM 785 C C . GLY A 1 98 ? 9.050 16.858 -2.324 1.00 39.16 98 GLY A C 1
ATOM 786 O O . GLY A 1 98 ? 8.479 16.686 -1.264 1.00 39.16 98 GLY A O 1
ATOM 787 N N . THR A 1 99 ? 9.896 17.879 -2.502 1.00 34.31 99 THR A N 1
ATOM 788 C CA . THR A 1 99 ? 9.951 19.042 -1.588 1.00 34.31 99 THR A CA 1
ATOM 789 C C . THR A 1 99 ? 10.655 20.207 -2.276 1.00 34.31 99 THR A C 1
ATOM 791 O O . THR A 1 99 ? 11.847 20.147 -2.557 1.00 34.31 99 THR A O 1
ATOM 794 N N . ASP A 1 100 ? 9.906 21.267 -2.560 1.00 35.56 100 ASP A N 1
ATOM 795 C CA . ASP A 1 100 ? 10.408 22.505 -3.150 1.00 35.56 100 ASP A CA 1
ATOM 796 C C . ASP A 1 100 ? 11.322 23.254 -2.167 1.00 35.56 100 ASP A C 1
ATOM 798 O O . ASP A 1 100 ? 10.833 23.781 -1.170 1.00 35.56 100 ASP A O 1
ATOM 802 N N . LEU A 1 101 ? 12.631 23.311 -2.451 1.00 35.62 101 LEU A N 1
ATOM 803 C CA . LEU A 1 101 ? 13.535 24.367 -1.981 1.00 35.62 101 LEU A CA 1
ATOM 804 C C . LEU A 1 101 ? 14.646 24.644 -3.021 1.00 35.62 101 LEU A C 1
ATOM 806 O O . LEU A 1 101 ? 15.749 24.113 -2.944 1.00 35.62 101 LEU A O 1
ATOM 810 N N . LEU A 1 102 ? 14.365 25.570 -3.946 1.00 41.66 102 LEU A N 1
ATOM 811 C CA . LEU A 1 102 ? 15.346 26.438 -4.632 1.00 41.66 102 LEU A CA 1
ATOM 812 C C . LEU A 1 102 ? 16.439 25.759 -5.490 1.00 41.66 102 LEU A C 1
ATOM 814 O O . LEU A 1 102 ? 17.588 26.207 -5.510 1.00 41.66 102 LEU A O 1
ATOM 818 N N . GLY A 1 103 ? 16.073 24.754 -6.285 1.00 35.56 103 GLY A N 1
ATOM 819 C CA . GLY A 1 103 ? 16.884 24.252 -7.399 1.00 35.56 103 GLY A CA 1
ATOM 820 C C . GLY A 1 103 ? 16.314 24.723 -8.736 1.00 35.56 103 GLY A C 1
ATOM 821 O O . GLY A 1 103 ? 15.296 24.218 -9.194 1.00 35.56 103 GLY A O 1
ATOM 822 N N . ARG A 1 104 ? 16.945 25.720 -9.359 1.00 40.16 104 ARG A N 1
ATOM 823 C CA . ARG A 1 104 ? 16.562 26.272 -10.668 1.00 40.16 104 ARG A CA 1
ATOM 824 C C . ARG A 1 104 ? 16.773 25.224 -11.771 1.00 40.16 104 ARG A C 1
ATOM 826 O O . ARG A 1 104 ? 17.822 25.220 -12.408 1.00 40.16 104 ARG A O 1
ATOM 833 N N . SER A 1 105 ? 15.794 24.351 -11.994 1.00 46.84 105 SER A N 1
ATOM 834 C CA . SER A 1 105 ? 15.742 23.538 -13.212 1.00 46.84 105 SER A CA 1
ATOM 835 C C . SER A 1 105 ? 15.400 24.433 -14.411 1.00 46.84 105 SER A C 1
ATOM 837 O O . SER A 1 105 ? 14.582 25.344 -14.260 1.00 46.84 105 SER A O 1
ATOM 839 N N . PRO A 1 106 ? 16.030 24.238 -15.585 1.00 46.91 106 PRO A N 1
ATOM 840 C CA . PRO A 1 106 ? 15.667 24.955 -16.802 1.00 46.91 106 PRO A CA 1
ATOM 841 C C . PRO A 1 106 ? 14.178 24.772 -17.099 1.00 46.91 106 PRO A C 1
ATOM 843 O O . PRO A 1 106 ? 13.662 23.660 -17.041 1.00 46.91 106 PRO A O 1
ATOM 846 N N . GLU A 1 107 ? 13.508 25.872 -17.426 1.00 52.00 107 GLU A N 1
ATOM 847 C CA . GLU A 1 107 ? 12.047 25.981 -17.563 1.00 52.00 107 GLU A CA 1
ATOM 848 C C . GLU A 1 107 ? 11.467 25.135 -18.727 1.00 52.00 107 GLU A C 1
ATOM 850 O O . GLU A 1 107 ? 10.252 25.033 -18.851 1.00 52.00 107 GLU A O 1
ATOM 855 N N . ASP A 1 108 ? 12.330 24.467 -19.510 1.00 47.16 108 ASP A N 1
ATOM 856 C CA . ASP A 1 108 ? 12.007 23.628 -20.679 1.00 47.16 108 ASP A CA 1
ATOM 857 C C . ASP A 1 108 ? 12.472 22.157 -20.555 1.00 47.16 108 ASP A C 1
ATOM 859 O O . ASP A 1 108 ? 12.491 21.410 -21.539 1.00 47.16 108 ASP A O 1
ATOM 863 N N . SER A 1 109 ? 12.871 21.695 -19.368 1.00 52.16 109 SER A N 1
ATOM 864 C CA . SER A 1 109 ? 13.221 20.281 -19.183 1.00 52.16 109 SER A CA 1
ATOM 865 C C . SER A 1 109 ? 11.958 19.416 -19.129 1.00 52.16 109 SER A C 1
ATOM 867 O O . SER A 1 109 ? 11.203 19.467 -18.160 1.00 52.16 109 SER A O 1
ATOM 869 N N . VAL A 1 110 ? 11.739 18.572 -20.144 1.00 51.97 110 VAL A N 1
ATOM 870 C CA . VAL A 1 110 ? 10.735 17.498 -20.074 1.00 51.97 110 VAL A CA 1
ATOM 871 C C . VAL A 1 110 ? 11.168 16.528 -18.975 1.00 51.97 110 VAL A C 1
ATOM 873 O O . VAL A 1 110 ? 12.167 15.824 -19.124 1.00 51.97 110 VAL A O 1
ATOM 876 N N . ALA A 1 111 ? 10.443 16.510 -17.856 1.00 57.44 111 ALA A N 1
ATOM 877 C CA . ALA A 1 111 ? 10.700 15.572 -16.773 1.00 57.44 111 ALA A CA 1
ATOM 878 C C . ALA A 1 111 ? 10.482 14.140 -17.282 1.00 57.44 111 ALA A C 1
ATOM 880 O O . ALA A 1 111 ? 9.371 13.766 -17.660 1.00 57.44 111 ALA A O 1
ATOM 881 N N . ILE A 1 112 ? 11.547 13.338 -17.313 1.00 64.06 112 ILE A N 1
ATOM 8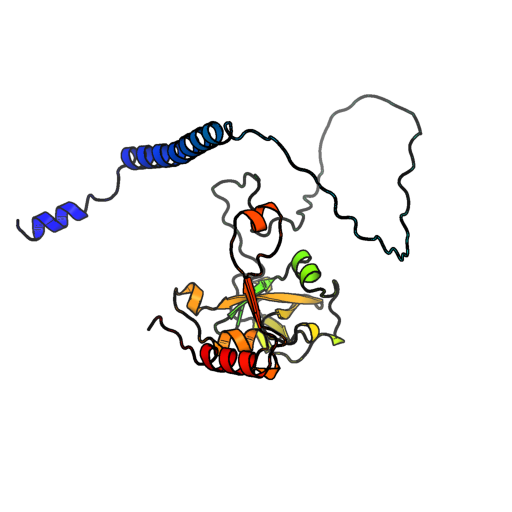82 C CA . ILE A 1 112 ? 11.444 11.921 -17.656 1.00 64.06 112 ILE A CA 1
ATOM 883 C C . ILE A 1 112 ? 10.882 11.205 -16.431 1.00 64.06 112 ILE A C 1
ATOM 885 O O . ILE A 1 112 ? 11.570 11.053 -15.422 1.00 64.06 112 ILE A O 1
ATOM 889 N N . ILE A 1 113 ? 9.625 10.778 -16.516 1.00 74.44 113 ILE A N 1
ATOM 890 C CA . ILE A 1 113 ? 9.001 9.966 -15.474 1.00 74.44 113 ILE A CA 1
ATOM 891 C C . ILE A 1 113 ? 9.586 8.556 -15.575 1.00 74.44 113 ILE A C 1
ATOM 893 O O . ILE A 1 113 ? 9.427 7.887 -16.593 1.00 74.44 113 ILE A O 1
ATOM 897 N N . LYS A 1 114 ? 10.280 8.121 -14.523 1.00 86.44 114 LYS A N 1
ATOM 898 C CA . LYS A 1 114 ? 10.851 6.775 -14.396 1.00 86.44 114 LYS A CA 1
ATOM 899 C C . LYS A 1 114 ? 10.286 6.051 -13.184 1.00 86.44 114 LYS A C 1
ATOM 901 O O . LYS A 1 114 ? 9.737 6.676 -12.276 1.00 86.44 114 LYS A O 1
ATOM 906 N N . ASN A 1 115 ? 10.494 4.741 -13.148 1.00 92.62 115 ASN A N 1
ATOM 907 C CA . ASN A 1 115 ? 10.138 3.853 -12.051 1.00 92.62 115 ASN A CA 1
ATOM 908 C C . ASN A 1 115 ? 8.653 3.905 -11.651 1.00 92.62 115 ASN A C 1
ATOM 910 O O . ASN A 1 115 ? 8.324 3.943 -10.461 1.00 92.62 115 ASN A O 1
ATOM 914 N N . GLN A 1 116 ? 7.765 3.921 -12.644 1.00 94.88 116 GLN A N 1
ATOM 915 C CA . GLN A 1 116 ? 6.322 3.864 -12.438 1.00 94.88 116 GLN A CA 1
ATOM 916 C C . GLN A 1 116 ? 5.682 2.865 -13.388 1.00 94.88 116 GLN A C 1
ATOM 918 O O . GLN A 1 116 ? 6.014 2.836 -14.573 1.00 94.88 116 GLN A O 1
ATOM 923 N N . PHE A 1 117 ? 4.746 2.077 -12.876 1.00 96.38 117 PHE A N 1
ATOM 924 C CA . PHE A 1 117 ? 4.005 1.096 -13.662 1.00 96.38 117 PHE A CA 1
ATOM 925 C C . PHE A 1 117 ? 2.581 0.923 -13.141 1.00 96.38 117 PHE A C 1
ATOM 927 O O . PHE A 1 117 ? 2.238 1.386 -12.052 1.00 96.38 117 PHE A O 1
ATOM 934 N N . GLN A 1 118 ? 1.767 0.217 -13.920 1.00 96.62 118 GLN A N 1
ATOM 935 C CA . GLN A 1 118 ? 0.370 -0.051 -13.613 1.00 96.62 118 GLN A CA 1
ATOM 936 C C . GLN A 1 118 ? 0.079 -1.556 -13.589 1.00 96.62 118 GLN A C 1
ATOM 938 O O . GLN A 1 118 ? 0.522 -2.305 -14.465 1.00 96.62 118 GLN A O 1
ATOM 943 N N . ILE A 1 119 ? -0.707 -1.989 -12.600 1.00 96.38 119 ILE A N 1
ATOM 944 C CA . ILE A 1 119 ? -1.325 -3.321 -12.528 1.00 96.38 119 ILE A CA 1
ATOM 945 C C . ILE A 1 119 ? -2.829 -3.128 -12.360 1.00 96.38 119 ILE A C 1
ATOM 947 O O . ILE A 1 119 ? -3.290 -2.702 -11.301 1.00 96.38 119 ILE A O 1
ATOM 951 N N . GLY A 1 120 ? -3.600 -3.473 -13.392 1.00 94.81 120 GLY A N 1
ATOM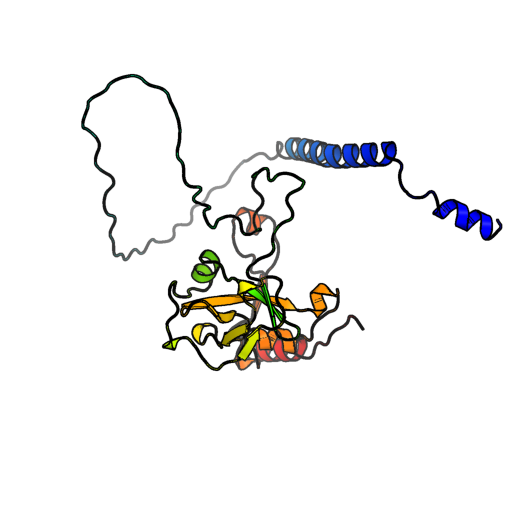 952 C CA . GLY A 1 120 ? -5.042 -3.232 -13.390 1.00 94.81 120 GLY A CA 1
ATOM 953 C C . GLY A 1 120 ? -5.346 -1.738 -13.269 1.00 94.81 120 GLY A C 1
ATOM 954 O O . GLY A 1 120 ? -4.881 -0.940 -14.075 1.00 94.81 120 GLY A O 1
ATOM 955 N N . ASP A 1 121 ? -6.098 -1.367 -12.248 1.00 95.06 121 ASP A N 1
ATOM 956 C CA . ASP A 1 121 ? -6.488 -0.006 -11.873 1.00 95.06 121 ASP A CA 1
ATOM 957 C C . ASP A 1 121 ? -5.510 0.675 -10.900 1.00 95.06 121 ASP A C 1
ATOM 959 O O . ASP A 1 121 ? -5.782 1.774 -10.427 1.00 95.06 121 ASP A O 1
ATOM 963 N N . ARG A 1 122 ? -4.369 0.053 -10.582 1.00 96.56 122 ARG A N 1
ATOM 964 C CA . ARG A 1 122 ? -3.431 0.545 -9.563 1.00 96.56 122 ARG A CA 1
ATOM 965 C C . ARG A 1 122 ? -2.118 0.996 -10.169 1.00 96.56 122 ARG A C 1
ATOM 967 O O . ARG A 1 122 ? -1.462 0.237 -10.884 1.00 96.56 122 ARG A O 1
ATOM 974 N N . HIS A 1 123 ? -1.706 2.203 -9.805 1.00 96.94 123 HIS A N 1
ATOM 975 C CA . HIS A 1 123 ? -0.420 2.787 -10.162 1.00 96.94 123 HIS A CA 1
ATOM 976 C C . HIS A 1 123 ? 0.570 2.613 -9.025 1.00 96.94 123 HIS A C 1
ATOM 978 O O . HIS A 1 123 ? 0.237 2.834 -7.859 1.00 96.94 123 HIS A O 1
ATOM 984 N N . TYR A 1 124 ? 1.797 2.253 -9.375 1.00 96.88 124 TYR A N 1
ATOM 985 C CA . TYR A 1 124 ? 2.890 2.015 -8.447 1.00 96.88 124 TYR A CA 1
ATOM 986 C C . TYR A 1 124 ? 4.089 2.891 -8.796 1.00 96.88 124 TYR A C 1
ATOM 988 O O . TYR A 1 124 ? 4.370 3.136 -9.968 1.00 96.88 124 TYR A O 1
ATOM 996 N N . ILE A 1 125 ? 4.818 3.330 -7.772 1.00 95.81 125 ILE A N 1
ATOM 997 C CA . ILE A 1 125 ? 6.047 4.123 -7.886 1.00 95.81 125 ILE A CA 1
ATOM 998 C C . ILE A 1 125 ? 7.134 3.540 -6.985 1.00 95.81 125 ILE A C 1
ATOM 1000 O O . ILE A 1 125 ? 6.830 2.977 -5.930 1.00 95.81 125 ILE A O 1
ATOM 1004 N N . LEU A 1 126 ? 8.399 3.670 -7.387 1.00 95.38 126 LEU A N 1
ATOM 1005 C CA . LEU A 1 126 ? 9.536 3.218 -6.584 1.00 95.38 126 LEU A CA 1
ATOM 1006 C C . LEU A 1 126 ? 9.449 3.740 -5.147 1.00 95.38 126 LEU A C 1
ATOM 1008 O O . LEU A 1 126 ? 9.250 4.933 -4.903 1.00 95.38 126 LEU A O 1
ATOM 1012 N N . LEU A 1 127 ? 9.632 2.835 -4.191 1.00 93.50 127 LEU A N 1
ATOM 1013 C CA . LEU A 1 127 ? 9.718 3.178 -2.784 1.00 93.50 127 LEU A CA 1
ATOM 1014 C C . LEU A 1 127 ? 11.142 3.656 -2.472 1.00 93.50 127 LEU A C 1
ATOM 1016 O O . LEU A 1 127 ? 12.090 2.869 -2.527 1.00 93.50 127 LEU A O 1
ATOM 1020 N N . SER A 1 128 ? 11.287 4.943 -2.147 1.00 89.88 128 SER A N 1
ATOM 1021 C CA . SER A 1 128 ? 12.587 5.546 -1.838 1.00 89.88 128 SER A CA 1
ATOM 1022 C C . SER A 1 128 ? 13.189 5.000 -0.540 1.00 89.88 128 SER A C 1
ATOM 1024 O O . SER A 1 128 ? 12.481 4.525 0.351 1.00 89.88 128 SER A O 1
ATOM 1026 N N . GLU A 1 129 ? 14.510 5.112 -0.401 1.00 88.25 129 GLU A N 1
ATOM 1027 C CA . GLU A 1 129 ? 15.229 4.648 0.793 1.00 88.25 129 GLU A CA 1
ATOM 1028 C C . GLU A 1 129 ? 14.774 5.342 2.082 1.00 88.25 129 GLU A C 1
ATOM 1030 O O . GLU A 1 129 ? 14.759 4.725 3.146 1.00 88.25 129 GLU A O 1
ATOM 1035 N N . ASP A 1 130 ? 14.370 6.610 2.011 1.00 87.31 130 ASP A N 1
ATOM 1036 C CA . ASP A 1 130 ? 13.873 7.328 3.185 1.00 87.31 130 ASP A CA 1
ATOM 1037 C C . ASP A 1 130 ? 12.489 6.834 3.614 1.00 87.31 130 ASP A C 1
ATOM 1039 O O . ASP A 1 130 ? 12.256 6.645 4.808 1.00 87.31 130 ASP A O 1
ATOM 1043 N N . MET A 1 131 ? 11.616 6.500 2.658 1.00 87.25 131 MET A N 1
ATOM 1044 C CA . MET A 1 131 ? 10.326 5.881 2.970 1.00 87.25 131 MET A CA 1
ATOM 1045 C C . MET A 1 131 ? 10.485 4.454 3.508 1.00 87.25 131 MET A C 1
ATOM 1047 O O . MET A 1 131 ? 9.765 4.058 4.420 1.00 87.25 131 MET A O 1
ATOM 1051 N N . LYS A 1 132 ? 11.455 3.676 3.005 1.00 88.94 132 LYS A N 1
ATOM 1052 C CA . LYS A 1 132 ? 11.768 2.352 3.575 1.00 88.94 132 LYS A CA 1
ATOM 1053 C C . LYS A 1 132 ? 12.124 2.452 5.058 1.00 88.94 132 LYS A C 1
ATOM 1055 O O . LYS A 1 132 ? 11.639 1.647 5.848 1.00 88.94 132 LYS A O 1
ATOM 1060 N N . LYS A 1 133 ? 12.925 3.453 5.447 1.00 87.50 133 LYS A N 1
ATOM 1061 C CA . LYS A 1 133 ? 13.272 3.703 6.858 1.00 87.50 133 LYS A CA 1
ATOM 1062 C C . LYS A 1 133 ? 12.049 4.082 7.688 1.00 87.50 133 LYS A C 1
ATOM 1064 O O . LYS A 1 133 ? 11.927 3.597 8.808 1.00 87.50 133 LYS A O 1
ATOM 1069 N N . GLU A 1 134 ? 11.159 4.918 7.153 1.00 85.69 134 GLU A N 1
ATOM 1070 C CA . GLU A 1 134 ? 9.912 5.311 7.825 1.00 85.69 134 GLU A CA 1
ATOM 1071 C C . GLU A 1 134 ? 9.015 4.100 8.111 1.00 85.69 134 GLU A C 1
ATOM 1073 O O . GLU A 1 134 ? 8.495 3.963 9.216 1.00 85.69 134 GLU A O 1
ATOM 1078 N N . TYR A 1 135 ? 8.916 3.168 7.160 1.00 85.12 135 TYR A N 1
ATOM 1079 C CA . TYR A 1 135 ? 8.184 1.908 7.327 1.00 85.12 135 TYR A CA 1
ATOM 1080 C C . TYR A 1 135 ? 8.957 0.825 8.091 1.00 85.12 135 TYR A C 1
ATOM 1082 O O . TYR A 1 135 ? 8.459 -0.288 8.243 1.00 85.12 135 TYR A O 1
ATOM 1090 N N . ALA A 1 136 ? 10.165 1.130 8.575 1.00 88.94 136 ALA A N 1
ATOM 1091 C CA . ALA A 1 136 ? 11.064 0.180 9.225 1.00 88.94 136 ALA A CA 1
ATOM 1092 C C . ALA A 1 136 ? 11.375 -1.074 8.376 1.00 88.94 136 ALA A C 1
ATOM 1094 O O . ALA A 1 136 ? 11.646 -2.149 8.914 1.00 88.94 136 ALA A O 1
ATOM 1095 N N . PHE A 1 137 ? 11.370 -0.941 7.047 1.00 89.31 137 PHE A N 1
ATOM 1096 C CA . PHE A 1 137 ? 11.787 -2.004 6.137 1.00 89.31 137 PHE A CA 1
ATOM 1097 C C . PHE A 1 137 ? 13.317 -2.104 6.053 1.00 89.31 137 PHE A C 1
ATOM 1099 O O . PHE A 1 137 ? 14.018 -1.090 6.148 1.00 89.31 137 PHE A O 1
ATOM 1106 N N . PRO A 1 138 ? 13.866 -3.319 5.864 1.00 85.88 138 PRO A N 1
ATOM 1107 C CA . PRO A 1 138 ? 15.295 -3.503 5.666 1.00 85.88 138 PRO A CA 1
ATOM 1108 C C . PRO A 1 138 ? 15.768 -2.833 4.370 1.00 85.88 138 PRO A C 1
ATOM 1110 O O . PRO A 1 138 ? 15.045 -2.760 3.378 1.00 85.88 138 PRO A O 1
ATOM 1113 N N . ALA A 1 139 ? 17.024 -2.379 4.366 1.00 81.81 139 ALA A N 1
ATOM 1114 C CA . ALA A 1 139 ? 17.641 -1.791 3.176 1.00 81.81 139 ALA A CA 1
ATOM 1115 C C . ALA A 1 139 ? 17.829 -2.823 2.046 1.00 81.81 139 ALA A C 1
ATOM 1117 O O . ALA A 1 139 ? 17.632 -2.508 0.875 1.00 81.81 139 ALA A O 1
ATOM 1118 N N . SER A 1 140 ? 18.184 -4.063 2.400 1.00 86.50 140 SER A N 1
ATOM 1119 C CA . SER A 1 140 ? 18.305 -5.186 1.466 1.00 86.50 140 SER A CA 1
ATOM 1120 C C . SER A 1 140 ? 17.119 -6.134 1.607 1.00 86.50 140 SER A C 1
ATOM 1122 O O . SER A 1 140 ? 16.850 -6.606 2.711 1.00 86.50 140 SER A O 1
ATOM 1124 N N . ILE A 1 141 ? 16.471 -6.451 0.488 1.00 92.50 141 ILE A N 1
ATOM 1125 C CA . ILE A 1 141 ? 15.353 -7.395 0.423 1.00 92.50 141 ILE A CA 1
ATOM 1126 C C . ILE A 1 141 ? 15.898 -8.804 0.199 1.00 92.50 141 ILE A C 1
ATOM 1128 O O . ILE A 1 141 ? 16.671 -9.026 -0.737 1.00 92.50 141 ILE A O 1
ATOM 1132 N N . SER A 1 142 ? 15.529 -9.748 1.061 1.00 91.62 142 SER A N 1
ATOM 1133 C CA . SER A 1 142 ? 15.942 -11.145 0.942 1.00 91.62 142 SER A CA 1
ATOM 1134 C C . SER A 1 142 ? 14.899 -11.968 0.185 1.00 91.62 142 SER A C 1
ATOM 1136 O O . SER A 1 142 ? 13.726 -11.611 0.149 1.00 91.62 142 SER A O 1
ATOM 1138 N N . GLU A 1 143 ? 15.296 -13.108 -0.387 1.00 92.94 143 GLU A N 1
ATOM 1139 C CA . GLU A 1 143 ? 14.341 -14.023 -1.038 1.00 92.94 143 GLU A CA 1
ATOM 1140 C C . GLU A 1 143 ? 13.261 -14.540 -0.074 1.00 92.94 143 GLU A C 1
ATOM 1142 O O . GLU A 1 143 ? 12.154 -14.835 -0.507 1.00 92.94 143 GLU A O 1
ATOM 1147 N N . GLY A 1 144 ? 13.558 -14.616 1.230 1.00 94.06 144 GLY A N 1
ATOM 1148 C CA . GLY A 1 144 ? 12.589 -15.024 2.251 1.00 94.06 144 GLY A CA 1
ATOM 1149 C C . GLY A 1 144 ? 11.497 -13.987 2.531 1.00 94.06 144 GLY A C 1
ATOM 1150 O O . GLY A 1 144 ? 10.494 -14.333 3.147 1.00 94.06 144 GLY A O 1
ATOM 1151 N N . ASP A 1 145 ? 11.675 -12.745 2.071 1.00 95.38 145 ASP A N 1
ATOM 1152 C CA . ASP A 1 145 ? 10.688 -11.667 2.202 1.00 95.38 145 ASP A CA 1
ATOM 1153 C C . ASP A 1 145 ? 9.699 -11.631 1.022 1.00 95.38 145 ASP A C 1
ATOM 1155 O O . ASP A 1 145 ? 8.765 -10.825 1.015 1.00 95.38 145 ASP A O 1
ATOM 1159 N N . ILE A 1 146 ? 9.914 -12.474 0.008 1.00 97.44 146 ILE A N 1
ATOM 1160 C CA . ILE A 1 146 ? 9.151 -12.488 -1.240 1.00 97.44 146 ILE A CA 1
ATOM 1161 C C . ILE A 1 146 ? 8.104 -13.602 -1.200 1.00 97.44 146 ILE A C 1
ATOM 1163 O O . ILE A 1 146 ? 8.422 -14.761 -0.934 1.00 97.44 146 ILE A O 1
ATOM 1167 N N . GLY A 1 147 ? 6.851 -13.236 -1.464 1.00 96.50 147 GLY A N 1
ATOM 1168 C CA . GLY A 1 147 ? 5.712 -14.147 -1.515 1.00 96.50 147 GLY A CA 1
ATOM 1169 C C . GLY A 1 147 ? 5.369 -14.593 -2.934 1.00 96.50 147 GLY A C 1
ATOM 1170 O O . GLY A 1 147 ? 6.244 -14.792 -3.784 1.00 96.50 147 GLY A O 1
ATOM 1171 N N . GLU A 1 148 ? 4.077 -14.776 -3.198 1.00 97.12 148 GLU A N 1
ATOM 1172 C CA . GLU A 1 148 ? 3.609 -15.255 -4.496 1.00 97.12 148 GLU A CA 1
ATOM 1173 C C . GLU A 1 148 ? 3.778 -14.201 -5.601 1.00 97.12 148 GLU A C 1
ATOM 1175 O O . GLU A 1 148 ? 3.861 -12.993 -5.363 1.00 97.12 148 GLU A O 1
ATOM 1180 N N . LYS A 1 149 ? 3.847 -14.668 -6.853 1.00 97.69 149 LYS A N 1
ATOM 1181 C CA . LYS A 1 149 ? 3.870 -13.780 -8.018 1.00 97.69 149 LYS A CA 1
ATOM 1182 C C . LYS A 1 149 ? 2.482 -13.171 -8.217 1.00 97.69 149 LYS A C 1
ATOM 1184 O O . LYS A 1 149 ? 1.531 -13.894 -8.495 1.00 97.69 149 LYS A O 1
ATOM 1189 N N . ILE A 1 150 ? 2.406 -11.844 -8.176 1.00 96.50 150 ILE A N 1
ATOM 1190 C CA . ILE A 1 150 ? 1.178 -11.067 -8.381 1.00 96.50 150 ILE A CA 1
ATOM 1191 C C . ILE A 1 150 ? 0.923 -10.858 -9.876 1.00 96.50 150 ILE A C 1
ATOM 1193 O O . ILE A 1 150 ? -0.181 -11.084 -10.369 1.00 96.50 150 ILE A O 1
ATOM 1197 N N . ALA A 1 151 ? 1.936 -10.395 -10.615 1.00 97.62 151 ALA A N 1
ATOM 1198 C CA . ALA A 1 151 ? 1.771 -9.976 -12.005 1.00 97.62 151 ALA A CA 1
ATOM 1199 C C . ALA A 1 151 ? 3.094 -9.955 -12.787 1.00 97.62 151 ALA A C 1
ATOM 1201 O O . ALA A 1 151 ? 4.185 -10.140 -12.246 1.00 97.62 151 ALA A O 1
ATOM 1202 N N . THR A 1 152 ? 2.989 -9.693 -14.088 1.00 97.94 152 THR A N 1
ATOM 1203 C CA . THR A 1 152 ? 4.101 -9.256 -14.938 1.00 97.94 152 THR A CA 1
ATOM 1204 C C . THR A 1 152 ? 3.750 -7.879 -15.492 1.00 97.94 152 THR A C 1
ATOM 1206 O O . THR A 1 152 ? 2.624 -7.674 -15.942 1.00 97.94 152 THR A O 1
ATOM 1209 N N . ILE A 1 153 ? 4.691 -6.937 -15.449 1.00 97.44 153 ILE A N 1
ATOM 1210 C CA . ILE A 1 153 ? 4.463 -5.549 -15.865 1.00 97.44 153 ILE A CA 1
ATOM 1211 C C . ILE A 1 153 ? 4.262 -5.487 -17.382 1.00 97.44 153 ILE A C 1
ATOM 1213 O O . ILE A 1 153 ? 5.171 -5.798 -18.153 1.00 97.44 153 ILE A O 1
ATOM 1217 N N . THR A 1 154 ? 3.077 -5.049 -17.810 1.00 96.25 154 THR A N 1
ATOM 1218 C CA . THR A 1 154 ? 2.735 -4.826 -19.228 1.00 96.25 154 THR A CA 1
ATOM 1219 C C . THR A 1 154 ? 2.451 -3.363 -19.562 1.00 96.25 154 THR A C 1
ATOM 1221 O O . THR A 1 154 ? 2.498 -2.996 -20.732 1.00 96.25 154 THR A O 1
ATOM 1224 N N . THR A 1 155 ? 2.167 -2.536 -18.552 1.00 94.50 155 THR A N 1
ATOM 1225 C CA . THR A 1 155 ? 1.828 -1.116 -18.699 1.00 94.50 155 THR A CA 1
ATOM 1226 C C . THR A 1 155 ? 2.752 -0.294 -17.807 1.00 94.50 155 THR A C 1
ATOM 1228 O O . THR A 1 155 ? 2.752 -0.454 -16.588 1.00 94.50 155 THR A O 1
ATOM 1231 N N . THR A 1 156 ? 3.580 0.552 -18.413 1.00 94.19 156 THR A N 1
ATOM 1232 C CA . THR A 1 156 ? 4.615 1.328 -17.720 1.00 94.19 156 THR A CA 1
ATOM 1233 C C . THR A 1 156 ? 5.023 2.529 -18.569 1.00 94.19 156 THR A C 1
ATOM 1235 O O . THR A 1 156 ? 5.004 2.457 -19.799 1.00 94.19 156 THR A O 1
ATOM 1238 N N . VAL A 1 157 ? 5.389 3.630 -17.913 1.00 87.94 157 VAL A N 1
ATOM 1239 C CA . VAL A 1 157 ? 6.046 4.784 -18.562 1.00 87.94 157 VAL A CA 1
ATOM 1240 C C . VAL A 1 157 ? 7.560 4.589 -18.664 1.00 87.94 157 VAL A C 1
ATOM 1242 O O . VAL A 1 157 ? 8.225 5.274 -19.436 1.00 87.94 157 VAL A O 1
ATOM 1245 N N . ASP A 1 158 ? 8.092 3.627 -17.911 1.00 89.88 158 ASP A N 1
ATOM 1246 C CA . ASP A 1 158 ? 9.494 3.241 -17.886 1.00 89.88 158 ASP A CA 1
ATOM 1247 C C . ASP A 1 158 ? 9.692 1.915 -18.632 1.00 89.88 158 ASP A C 1
ATOM 1249 O O . ASP A 1 158 ? 9.240 0.859 -18.175 1.00 89.88 158 ASP A O 1
ATOM 1253 N N . SER A 1 159 ? 10.356 1.965 -19.790 1.00 89.88 159 SER A N 1
ATOM 1254 C CA . SER A 1 159 ? 10.607 0.787 -20.628 1.00 89.88 159 SER A CA 1
ATOM 1255 C C . SER A 1 159 ? 11.430 -0.286 -19.926 1.00 89.88 159 SER A C 1
ATOM 1257 O O . SER A 1 159 ? 11.286 -1.460 -20.261 1.00 89.88 159 SER A O 1
ATOM 1259 N N . ASP A 1 160 ? 12.257 0.103 -18.955 1.00 91.38 160 ASP A N 1
ATOM 1260 C CA . ASP A 1 160 ? 13.169 -0.806 -18.259 1.00 91.38 160 ASP A CA 1
ATOM 1261 C C . ASP A 1 160 ? 12.404 -1.764 -17.330 1.00 91.38 160 ASP A C 1
ATOM 1263 O O . ASP A 1 160 ? 12.911 -2.820 -16.961 1.00 91.38 160 ASP A O 1
ATOM 1267 N N . LEU A 1 161 ? 11.152 -1.429 -16.993 1.00 94.56 161 LEU A N 1
ATOM 1268 C CA . LEU A 1 161 ? 10.266 -2.263 -16.181 1.00 94.56 161 LEU A CA 1
ATOM 1269 C C . LEU A 1 161 ? 9.412 -3.233 -17.004 1.00 94.56 161 LEU A C 1
ATOM 1271 O O . LEU A 1 161 ? 8.737 -4.091 -16.434 1.00 94.56 161 LEU A O 1
ATOM 1275 N N . LEU A 1 162 ? 9.376 -3.098 -18.332 1.00 95.56 162 LEU A N 1
ATOM 1276 C CA . LEU A 1 162 ? 8.480 -3.896 -19.161 1.00 95.56 162 LEU A CA 1
ATOM 1277 C C . LEU A 1 162 ? 8.882 -5.378 -19.124 1.00 95.56 162 LEU A C 1
ATOM 1279 O O . LEU A 1 162 ? 10.003 -5.747 -19.462 1.00 95.56 162 LEU A O 1
ATOM 1283 N N . GLY A 1 163 ? 7.944 -6.246 -18.748 1.00 95.81 163 GLY A N 1
ATOM 1284 C CA . GLY A 1 163 ? 8.185 -7.681 -18.600 1.00 95.81 163 GLY A CA 1
ATOM 1285 C C . GLY A 1 163 ? 8.779 -8.096 -17.251 1.00 95.81 163 GLY A C 1
ATOM 1286 O O . GLY A 1 163 ? 8.884 -9.298 -16.999 1.00 95.81 163 GLY A O 1
ATOM 1287 N N . CYS A 1 164 ? 9.105 -7.152 -16.361 1.00 97.19 164 CYS A N 1
ATOM 1288 C CA . CYS A 1 164 ? 9.519 -7.475 -14.999 1.00 97.19 164 CYS A CA 1
ATOM 1289 C C . CYS A 1 164 ? 8.389 -8.159 -14.223 1.00 97.19 164 CYS A C 1
ATOM 1291 O O . CYS A 1 164 ? 7.197 -7.908 -14.424 1.00 97.19 164 CYS A O 1
ATOM 1293 N N . GLU A 1 165 ? 8.779 -9.050 -13.321 1.00 98.00 165 GLU A N 1
ATOM 1294 C CA . GLU A 1 165 ? 7.854 -9.804 -12.484 1.00 98.00 165 GLU A CA 1
ATOM 1295 C C . GLU A 1 165 ? 7.627 -9.087 -11.157 1.00 98.00 165 GLU A C 1
ATOM 1297 O O . GLU A 1 165 ? 8.574 -8.596 -10.536 1.00 98.00 165 GLU A O 1
ATOM 1302 N N . VAL A 1 166 ? 6.365 -9.050 -10.736 1.00 98.19 166 VAL A N 1
ATOM 1303 C CA . VAL A 1 166 ? 5.912 -8.411 -9.502 1.00 98.19 166 VAL A CA 1
ATOM 1304 C C . VAL A 1 166 ? 5.440 -9.482 -8.536 1.00 98.19 166 VAL A C 1
ATOM 1306 O O . VAL A 1 166 ? 4.669 -10.368 -8.910 1.00 98.19 166 VAL A O 1
ATOM 1309 N N . TYR A 1 167 ? 5.891 -9.374 -7.297 1.00 98.19 167 TYR A N 1
ATOM 1310 C CA . TYR A 1 167 ? 5.683 -10.330 -6.225 1.00 98.19 167 TYR A CA 1
ATOM 1311 C C . TYR A 1 167 ? 5.136 -9.641 -4.979 1.00 98.19 167 TYR A C 1
ATOM 1313 O O . TYR A 1 167 ? 5.347 -8.442 -4.759 1.00 98.19 167 TYR A O 1
ATOM 1321 N N . GLU A 1 168 ? 4.470 -10.423 -4.142 1.00 97.50 168 GLU A N 1
ATOM 1322 C CA . GLU A 1 168 ? 4.103 -10.015 -2.794 1.00 97.50 168 GLU A CA 1
ATOM 1323 C C . GLU A 1 168 ? 5.354 -9.728 -1.969 1.00 97.50 168 GLU A C 1
ATOM 1325 O O . GLU A 1 168 ? 6.338 -10.470 -2.012 1.00 97.50 168 GLU A O 1
ATOM 1330 N N . TYR A 1 169 ? 5.302 -8.653 -1.189 1.00 96.94 169 TYR A N 1
ATOM 1331 C CA . TYR A 1 169 ? 6.316 -8.363 -0.191 1.00 96.94 169 TYR A CA 1
ATOM 1332 C C . TYR A 1 169 ? 5.754 -8.703 1.189 1.00 96.94 169 TYR A C 1
ATOM 1334 O O . TYR A 1 169 ? 4.985 -7.937 1.773 1.00 96.94 169 TYR A O 1
ATOM 1342 N N . LEU A 1 170 ? 6.125 -9.878 1.701 1.00 95.31 170 LEU A N 1
ATOM 1343 C CA . LEU A 1 170 ? 5.558 -10.460 2.921 1.00 95.31 170 LEU A CA 1
ATOM 1344 C C . LEU A 1 170 ? 5.643 -9.520 4.136 1.00 95.31 170 LEU A C 1
ATOM 1346 O O . LEU A 1 170 ? 4.647 -9.421 4.854 1.00 95.31 170 LEU A O 1
ATOM 1350 N N . PRO A 1 171 ? 6.748 -8.774 4.367 1.00 94.44 171 PRO A N 1
ATOM 1351 C CA . PRO A 1 171 ? 6.827 -7.845 5.493 1.00 94.44 171 PRO A CA 1
ATOM 1352 C C . PRO A 1 171 ? 5.817 -6.693 5.447 1.00 94.44 171 PRO A C 1
ATOM 1354 O O . PRO A 1 171 ? 5.493 -6.149 6.499 1.00 94.44 171 PRO A O 1
ATOM 1357 N N . ALA A 1 172 ? 5.317 -6.306 4.268 1.00 92.81 172 ALA A N 1
ATOM 1358 C CA . ALA A 1 172 ? 4.263 -5.295 4.173 1.00 92.81 172 ALA A CA 1
ATOM 1359 C C . ALA A 1 172 ? 2.872 -5.854 4.499 1.00 92.81 172 ALA A C 1
ATOM 1361 O O . ALA A 1 172 ? 1.989 -5.082 4.866 1.00 92.81 172 ALA A O 1
ATOM 1362 N N . GLY A 1 173 ? 2.658 -7.167 4.350 1.00 91.44 173 GLY A N 1
ATOM 1363 C CA . GLY A 1 173 ? 1.382 -7.827 4.647 1.00 91.44 173 GLY A CA 1
ATOM 1364 C C . GLY A 1 173 ? 0.194 -7.356 3.797 1.00 91.44 173 GLY A C 1
ATOM 1365 O O . GLY A 1 173 ? -0.951 -7.624 4.153 1.00 91.44 173 GLY A O 1
ATOM 1366 N N . CYS A 1 174 ? 0.439 -6.628 2.705 1.00 93.69 174 CYS A N 1
ATOM 1367 C CA . CYS A 1 174 ? -0.590 -6.040 1.851 1.00 93.69 174 CYS A CA 1
ATOM 1368 C C . CYS A 1 174 ? -0.055 -5.748 0.439 1.00 93.69 174 CYS A C 1
ATOM 1370 O O . CYS A 1 174 ? 1.147 -5.819 0.191 1.00 93.69 174 CYS A O 1
ATOM 1372 N N . GLU A 1 175 ? -0.942 -5.381 -0.489 1.00 95.50 175 GLU A N 1
ATOM 1373 C CA . GLU A 1 175 ? -0.583 -5.064 -1.883 1.00 95.50 175 GLU A CA 1
ATOM 1374 C C . GLU A 1 175 ? -0.251 -3.574 -2.102 1.00 95.50 175 GLU A C 1
ATOM 1376 O O . GLU A 1 175 ? 0.026 -3.152 -3.230 1.00 95.50 175 GLU A O 1
ATOM 1381 N N . ALA A 1 176 ? -0.262 -2.763 -1.039 1.00 95.81 176 ALA A N 1
ATOM 1382 C CA . ALA A 1 176 ? 0.166 -1.366 -1.081 1.00 95.81 176 ALA A CA 1
ATOM 1383 C C . ALA A 1 176 ? 1.685 -1.222 -1.265 1.00 95.81 176 ALA A C 1
ATOM 1385 O O . ALA A 1 176 ? 2.150 -0.163 -1.682 1.00 95.81 176 ALA A O 1
ATOM 1386 N N . VAL A 1 177 ? 2.464 -2.267 -0.975 1.00 96.94 177 VAL A N 1
ATOM 1387 C CA . VAL A 1 177 ? 3.897 -2.343 -1.277 1.00 96.94 177 VAL A CA 1
ATOM 1388 C C . VAL A 1 177 ? 4.187 -3.698 -1.906 1.00 96.94 177 VAL A C 1
ATOM 1390 O O . VAL A 1 177 ? 3.869 -4.736 -1.337 1.00 96.94 177 VAL A O 1
ATOM 1393 N N . VAL A 1 178 ? 4.811 -3.686 -3.078 1.00 97.69 178 VAL A N 1
ATOM 1394 C CA . VAL A 1 178 ? 5.126 -4.885 -3.862 1.00 97.69 178 VAL A CA 1
ATOM 1395 C C . VAL A 1 178 ? 6.612 -4.934 -4.192 1.00 97.69 178 VAL A C 1
ATOM 1397 O O . VAL A 1 178 ? 7.283 -3.899 -4.251 1.00 97.69 178 VAL A O 1
ATOM 1400 N N . ALA A 1 179 ? 7.133 -6.134 -4.425 1.00 97.69 179 ALA A N 1
ATOM 1401 C CA . ALA A 1 179 ? 8.514 -6.347 -4.834 1.00 97.69 179 ALA A CA 1
ATOM 1402 C C . ALA A 1 179 ? 8.588 -6.618 -6.340 1.00 97.69 179 ALA A C 1
ATOM 1404 O O . ALA A 1 179 ? 7.904 -7.495 -6.858 1.00 97.69 179 ALA A O 1
ATOM 1405 N N . VAL A 1 180 ? 9.444 -5.889 -7.051 1.00 97.44 180 VAL A N 1
ATOM 1406 C CA . VAL A 1 180 ? 9.683 -6.073 -8.487 1.00 97.44 180 VAL A CA 1
ATOM 1407 C C . VAL A 1 180 ? 11.086 -6.618 -8.692 1.00 97.44 180 VAL A C 1
ATOM 1409 O O . VAL A 1 180 ? 12.053 -6.059 -8.169 1.00 97.44 180 VAL A O 1
ATOM 1412 N N . LYS A 1 181 ? 11.199 -7.704 -9.460 1.00 96.06 181 LYS A N 1
ATOM 1413 C CA . LYS A 1 181 ? 12.487 -8.317 -9.795 1.00 96.06 181 LYS A CA 1
ATOM 1414 C C . LYS A 1 181 ? 13.123 -7.603 -10.991 1.00 96.06 181 LYS A C 1
ATOM 1416 O O . LYS A 1 181 ? 12.607 -7.686 -12.106 1.00 96.06 181 LYS A O 1
ATOM 1421 N N . ILE A 1 182 ? 14.242 -6.925 -10.756 1.00 93.94 182 ILE A N 1
ATOM 1422 C CA . ILE A 1 182 ? 14.996 -6.130 -11.737 1.00 93.94 182 ILE A CA 1
ATOM 1423 C C . ILE A 1 182 ? 16.465 -6.538 -11.629 1.00 93.94 182 ILE A C 1
ATOM 1425 O O . ILE A 1 182 ? 17.019 -6.509 -10.537 1.00 93.94 182 ILE A O 1
ATOM 1429 N N . ASP A 1 183 ? 17.089 -6.954 -12.733 1.00 90.19 183 ASP A N 1
ATOM 1430 C CA . ASP A 1 183 ? 18.511 -7.346 -12.778 1.00 90.19 183 ASP A CA 1
ATOM 1431 C C . ASP A 1 183 ? 18.940 -8.350 -11.688 1.00 90.19 183 ASP A C 1
ATOM 1433 O O . ASP A 1 183 ? 20.051 -8.309 -11.167 1.00 90.19 183 ASP A O 1
ATOM 1437 N N . ASN A 1 184 ? 18.050 -9.296 -11.366 1.00 88.06 184 ASN A N 1
ATOM 1438 C CA . ASN A 1 184 ? 18.231 -10.308 -10.317 1.00 88.06 184 ASN A CA 1
ATOM 1439 C C . ASN A 1 184 ? 18.249 -9.766 -8.871 1.00 88.06 184 ASN A C 1
ATOM 1441 O O . ASN A 1 184 ? 18.592 -10.500 -7.946 1.00 88.06 184 ASN A O 1
ATOM 1445 N N . GLU A 1 185 ? 17.809 -8.528 -8.668 1.00 93.31 185 GLU A N 1
ATOM 1446 C CA . GLU A 1 185 ? 17.555 -7.915 -7.365 1.00 93.31 185 GLU A CA 1
ATOM 1447 C C . GLU A 1 185 ? 16.067 -7.575 -7.206 1.00 93.31 185 GLU A C 1
ATOM 1449 O O . GLU A 1 185 ? 15.330 -7.443 -8.185 1.00 93.31 185 GLU A O 1
ATOM 1454 N N . TYR A 1 186 ? 15.610 -7.426 -5.961 1.00 95.06 186 TYR A N 1
ATOM 1455 C CA . TYR A 1 186 ? 14.248 -6.984 -5.666 1.00 95.06 186 TYR A CA 1
ATOM 1456 C C . TYR A 1 186 ? 14.242 -5.512 -5.267 1.00 95.06 186 TYR A C 1
ATOM 1458 O O . TYR A 1 186 ? 14.898 -5.111 -4.303 1.00 95.06 186 TYR A O 1
ATOM 1466 N N . LYS A 1 187 ? 13.452 -4.711 -5.982 1.00 95.31 187 LYS A N 1
ATOM 1467 C CA . LYS A 1 187 ? 13.163 -3.319 -5.624 1.00 95.31 187 LYS A CA 1
ATOM 1468 C C . LYS A 1 187 ? 11.718 -3.200 -5.165 1.00 95.31 187 LYS A C 1
ATOM 1470 O O . LYS A 1 187 ? 10.828 -3.812 -5.748 1.00 95.31 187 LYS A O 1
ATOM 1475 N N . LEU A 1 188 ? 11.488 -2.412 -4.119 1.00 96.50 188 LEU A N 1
ATOM 1476 C CA . LEU A 1 188 ? 10.145 -2.183 -3.595 1.00 96.50 188 LEU A CA 1
ATOM 1477 C C . LEU A 1 188 ? 9.476 -1.027 -4.327 1.00 96.50 188 LEU A C 1
ATOM 1479 O O . LEU A 1 188 ? 10.089 0.016 -4.553 1.00 96.50 188 LEU A O 1
ATOM 1483 N N . PHE A 1 189 ? 8.205 -1.206 -4.643 1.00 96.94 189 PHE A N 1
ATOM 1484 C CA . PHE A 1 189 ? 7.341 -0.182 -5.204 1.00 96.94 189 PHE A CA 1
ATOM 1485 C C . PHE A 1 189 ? 6.124 -0.041 -4.308 1.00 96.94 189 PHE A C 1
ATOM 1487 O O . PHE A 1 189 ? 5.561 -1.037 -3.858 1.00 96.94 189 PHE A O 1
ATOM 1494 N N . LYS A 1 190 ? 5.720 1.197 -4.041 1.00 96.38 190 LYS A N 1
ATOM 1495 C CA . LYS A 1 190 ? 4.500 1.493 -3.298 1.00 96.38 190 LYS A CA 1
ATOM 1496 C C . LYS A 1 190 ? 3.378 1.863 -4.245 1.00 96.38 190 LYS A C 1
ATOM 1498 O O . LYS A 1 190 ? 3.613 2.435 -5.309 1.00 96.38 190 LYS A O 1
ATOM 1503 N N . PHE A 1 191 ? 2.162 1.592 -3.812 1.00 96.56 191 PHE A N 1
ATOM 1504 C CA . PHE A 1 191 ? 0.972 2.160 -4.399 1.00 96.56 191 PHE A CA 1
ATOM 1505 C C . PHE A 1 191 ? 1.071 3.692 -4.407 1.00 96.56 191 PHE A C 1
ATOM 1507 O O . PHE A 1 191 ? 1.515 4.320 -3.440 1.00 96.56 191 PHE A O 1
ATOM 1514 N N . PHE A 1 192 ? 0.685 4.274 -5.534 1.00 94.50 192 PHE A N 1
ATOM 1515 C CA . PHE A 1 192 ? 0.710 5.704 -5.791 1.00 94.50 192 PHE A CA 1
ATOM 1516 C C . PHE A 1 192 ? -0.703 6.269 -5.923 1.00 94.50 192 PHE A C 1
ATOM 1518 O O . PHE A 1 192 ? -1.030 7.243 -5.251 1.00 94.50 192 PHE A O 1
ATOM 1525 N N . SER A 1 193 ? -1.528 5.666 -6.780 1.00 94.81 193 SER A N 1
ATOM 1526 C CA . SER A 1 193 ? -2.893 6.124 -7.042 1.00 94.81 193 SER A CA 1
ATOM 1527 C C . SER A 1 193 ? -3.726 5.025 -7.687 1.00 94.81 193 SER A C 1
ATOM 1529 O O . SER A 1 193 ? -3.192 4.163 -8.389 1.00 94.81 193 SER A O 1
ATOM 1531 N N . PHE A 1 194 ? -5.042 5.092 -7.503 1.00 95.69 194 PHE A N 1
ATOM 1532 C CA . PHE A 1 194 ? -5.973 4.391 -8.376 1.00 95.69 194 PHE A CA 1
ATOM 1533 C C . PHE A 1 194 ? -6.138 5.157 -9.693 1.00 95.69 194 PHE A C 1
ATOM 1535 O O . PHE A 1 194 ? -5.951 6.377 -9.753 1.00 95.69 194 PHE A O 1
ATOM 1542 N N . GLU A 1 195 ? -6.491 4.430 -10.745 1.00 94.31 195 GLU A N 1
ATOM 1543 C CA . GLU A 1 195 ? -6.880 4.968 -12.048 1.00 94.31 195 GLU A CA 1
ATOM 1544 C C . GLU A 1 195 ? -8.149 5.827 -11.930 1.00 94.31 195 GLU A C 1
ATOM 1546 O O . GLU A 1 195 ? -8.248 6.859 -12.588 1.00 94.31 195 GLU A O 1
ATOM 1551 N N . SER A 1 196 ? -9.088 5.457 -11.051 1.00 93.12 196 SER A N 1
ATOM 1552 C CA . SER A 1 196 ? -10.295 6.239 -10.738 1.00 93.12 196 SER A CA 1
ATOM 1553 C C . SER A 1 196 ? -9.941 7.664 -10.306 1.00 93.12 196 SER A C 1
ATOM 1555 O O . SER A 1 196 ? -10.405 8.622 -10.918 1.00 93.12 196 SER A O 1
ATOM 1557 N N . TYR A 1 197 ? -9.006 7.822 -9.366 1.00 92.00 197 TYR A N 1
ATOM 1558 C CA . TYR A 1 197 ? -8.560 9.143 -8.901 1.00 92.00 197 TYR A CA 1
ATOM 1559 C C . TYR A 1 197 ? -7.908 9.982 -10.003 1.00 92.00 197 TYR A C 1
ATOM 1561 O O . TYR A 1 197 ? -8.125 11.191 -10.071 1.00 92.00 197 TYR A O 1
ATOM 1569 N N . ILE A 1 198 ? -7.136 9.354 -10.896 1.00 90.56 198 ILE A N 1
ATOM 1570 C CA . ILE A 1 198 ? -6.541 10.038 -12.056 1.00 90.56 198 ILE A CA 1
ATOM 1571 C C . ILE A 1 198 ? -7.637 10.541 -13.004 1.00 90.56 198 ILE A C 1
ATOM 1573 O O . ILE A 1 198 ? -7.517 11.627 -13.572 1.00 90.56 198 ILE A O 1
ATOM 1577 N N . ASN A 1 199 ? -8.728 9.787 -13.122 1.00 92.44 199 ASN A N 1
ATOM 1578 C CA . ASN A 1 199 ? -9.906 10.148 -13.905 1.00 92.44 199 ASN A CA 1
ATOM 1579 C C . ASN A 1 199 ? -10.932 10.979 -13.121 1.00 92.44 199 ASN A C 1
ATOM 1581 O O . ASN A 1 199 ? -12.020 11.244 -13.633 1.00 92.44 199 ASN A O 1
ATOM 1585 N N . ASN A 1 200 ? -10.559 11.471 -11.933 1.00 90.94 200 ASN A N 1
ATOM 1586 C CA . ASN A 1 200 ? -11.391 12.330 -11.096 1.00 90.94 200 ASN A CA 1
ATOM 1587 C C . ASN A 1 200 ? -12.700 11.643 -10.642 1.00 90.94 200 ASN A C 1
ATOM 1589 O O . ASN A 1 200 ? -13.728 12.304 -10.492 1.00 90.94 200 ASN A O 1
ATOM 1593 N N . GLU A 1 201 ? -12.641 10.322 -10.455 1.00 93.00 201 GLU A N 1
ATOM 1594 C CA . GLU A 1 201 ? -13.685 9.463 -9.890 1.00 93.00 201 GLU A CA 1
ATOM 1595 C C . GLU A 1 201 ? -13.288 8.994 -8.479 1.00 93.00 201 GLU A C 1
ATOM 1597 O O . GLU A 1 201 ? -12.107 9.023 -8.124 1.00 93.00 201 GLU A O 1
ATOM 1602 N N . ASP A 1 202 ? -14.254 8.538 -7.679 1.00 90.94 202 ASP A N 1
ATOM 1603 C CA . ASP A 1 202 ? -13.981 7.914 -6.385 1.00 90.94 202 ASP A CA 1
ATOM 1604 C C . ASP A 1 202 ? -13.636 6.426 -6.559 1.00 90.94 202 ASP A C 1
ATOM 1606 O O . ASP A 1 202 ? -13.872 5.817 -7.601 1.00 90.94 202 ASP A O 1
ATOM 1610 N N . GLU A 1 203 ? -13.115 5.823 -5.491 1.00 92.81 203 GLU A N 1
ATOM 1611 C CA . GLU A 1 203 ? -12.881 4.384 -5.404 1.00 92.81 203 GLU A CA 1
ATOM 1612 C C . GLU A 1 203 ? -13.720 3.795 -4.270 1.00 92.81 203 GLU A C 1
ATOM 1614 O O . GLU A 1 203 ? -13.947 4.449 -3.246 1.00 92.81 203 GLU A O 1
ATOM 1619 N N . ASP A 1 204 ? -14.149 2.545 -4.424 1.00 93.75 204 ASP A N 1
ATOM 1620 C CA . ASP A 1 204 ? -14.859 1.831 -3.368 1.00 93.75 204 ASP A CA 1
ATOM 1621 C C . ASP A 1 204 ? -13.991 1.757 -2.099 1.00 93.75 204 ASP A C 1
ATOM 1623 O O . ASP A 1 204 ? -12.838 1.313 -2.125 1.00 93.75 204 ASP A O 1
ATOM 1627 N N . ALA A 1 205 ? -14.564 2.108 -0.944 1.00 93.56 205 ALA A N 1
ATOM 1628 C CA . ALA A 1 205 ? -13.819 2.118 0.317 1.00 93.56 205 ALA A CA 1
ATOM 1629 C C . ALA A 1 205 ? -13.248 0.732 0.660 1.00 93.56 205 ALA A C 1
ATOM 1631 O O . ALA A 1 205 ? -12.118 0.622 1.136 1.00 93.56 205 ALA A O 1
ATOM 1632 N N . ALA A 1 206 ? -13.992 -0.340 0.364 1.00 93.62 206 ALA A N 1
ATOM 1633 C CA . ALA A 1 206 ? -13.517 -1.714 0.522 1.00 93.62 206 ALA A CA 1
ATOM 1634 C C . ALA A 1 206 ? -12.268 -2.020 -0.325 1.00 93.62 206 ALA A C 1
ATOM 1636 O O . ALA A 1 206 ? -11.383 -2.734 0.146 1.00 93.62 206 ALA A O 1
ATOM 1637 N N . THR A 1 207 ? -12.178 -1.485 -1.548 1.00 94.56 207 THR A N 1
ATOM 1638 C CA . THR A 1 207 ? -11.016 -1.670 -2.433 1.00 94.56 207 THR A CA 1
ATOM 1639 C C . THR A 1 207 ? -9.782 -1.015 -1.822 1.00 94.56 207 THR A C 1
ATOM 1641 O O . THR A 1 207 ? -8.732 -1.651 -1.712 1.00 94.56 207 THR A O 1
ATOM 1644 N N . TYR A 1 208 ? -9.929 0.222 -1.340 1.00 93.25 208 TYR A N 1
ATOM 1645 C CA . TYR A 1 208 ? -8.854 0.949 -0.666 1.00 93.25 208 TYR A CA 1
ATOM 1646 C C . TYR A 1 208 ? -8.403 0.241 0.622 1.00 93.25 208 TYR A C 1
ATOM 1648 O O . TYR A 1 208 ? -7.213 0.033 0.830 1.00 93.25 208 TYR A O 1
ATOM 1656 N N . LEU A 1 209 ? -9.335 -0.188 1.478 1.00 94.06 209 LEU A N 1
ATOM 1657 C CA . LEU A 1 209 ? -9.005 -0.895 2.723 1.00 94.06 209 LEU A CA 1
ATOM 1658 C C . LEU A 1 209 ? -8.257 -2.207 2.454 1.00 94.06 209 LEU A C 1
ATOM 1660 O O . LEU A 1 209 ? -7.211 -2.461 3.057 1.00 94.06 209 LEU A O 1
ATOM 1664 N N . LYS A 1 210 ? -8.739 -3.002 1.493 1.00 94.75 210 LYS A N 1
ATOM 1665 C CA . LYS A 1 210 ? -8.121 -4.277 1.119 1.00 94.75 210 LYS A CA 1
ATOM 1666 C C . LYS A 1 210 ? -6.705 -4.102 0.571 1.00 94.75 210 LYS A C 1
ATOM 1668 O O . LYS A 1 210 ? -5.833 -4.904 0.898 1.00 94.75 210 LYS A O 1
ATOM 1673 N N . LEU A 1 211 ? -6.456 -3.054 -0.218 1.00 95.31 211 LEU A N 1
ATOM 1674 C CA . LEU A 1 211 ? -5.118 -2.728 -0.726 1.00 95.31 211 LEU A CA 1
ATOM 1675 C C . LEU A 1 211 ? -4.091 -2.609 0.411 1.00 95.31 211 LEU A C 1
ATOM 1677 O O . LEU A 1 211 ? -2.963 -3.075 0.261 1.00 95.31 211 LEU A O 1
ATOM 1681 N N . TYR A 1 212 ? -4.497 -2.037 1.546 1.00 94.81 212 TYR A N 1
ATOM 1682 C CA . TYR A 1 212 ? -3.679 -1.880 2.752 1.00 94.81 212 TYR A CA 1
ATOM 1683 C C . TYR A 1 212 ? -3.801 -3.051 3.743 1.00 94.81 212 TYR A C 1
ATOM 1685 O O . TYR A 1 212 ? -3.366 -2.939 4.885 1.00 94.81 212 TYR A O 1
ATOM 1693 N N . GLY A 1 213 ? -4.366 -4.187 3.320 1.00 93.50 213 GLY A N 1
ATOM 1694 C CA . GLY A 1 213 ? -4.450 -5.407 4.128 1.00 93.50 213 GLY A CA 1
ATOM 1695 C C . GLY A 1 213 ? -5.579 -5.415 5.161 1.00 93.50 213 GLY A C 1
ATOM 1696 O O . GLY A 1 213 ? -5.645 -6.333 5.974 1.00 93.50 213 GLY A O 1
ATOM 1697 N N . ILE A 1 214 ? -6.485 -4.435 5.129 1.00 95.06 214 ILE A N 1
ATOM 1698 C CA . ILE A 1 214 ? -7.622 -4.345 6.050 1.00 95.06 214 ILE A CA 1
ATOM 1699 C C . ILE A 1 214 ? -8.824 -5.039 5.403 1.00 95.06 214 ILE A C 1
ATOM 1701 O O . ILE A 1 214 ? -9.526 -4.462 4.569 1.00 95.06 214 ILE A O 1
ATOM 1705 N N . ASN A 1 215 ? -9.064 -6.294 5.778 1.00 94.75 215 ASN A N 1
ATOM 1706 C CA . ASN A 1 215 ? -10.142 -7.124 5.231 1.00 94.75 215 ASN A CA 1
ATOM 1707 C C . ASN A 1 215 ? -11.372 -7.166 6.143 1.00 94.75 215 ASN A C 1
ATOM 1709 O O . ASN A 1 215 ? -12.449 -7.572 5.709 1.00 94.75 215 ASN A O 1
ATOM 1713 N N . SER A 1 216 ? -11.205 -6.768 7.400 1.00 95.69 216 SER A N 1
ATOM 1714 C CA . SER A 1 216 ? -12.209 -6.849 8.450 1.00 95.69 216 SER A CA 1
ATOM 1715 C C . SER A 1 216 ? -11.921 -5.842 9.569 1.00 95.69 216 SER A C 1
ATOM 1717 O O . SER A 1 216 ? -10.864 -5.206 9.595 1.00 95.69 216 SER A O 1
ATOM 1719 N N . ALA A 1 217 ? -12.860 -5.685 10.504 1.00 95.44 217 ALA A N 1
ATOM 1720 C CA . ALA A 1 217 ? -12.666 -4.824 11.670 1.00 95.44 217 ALA A CA 1
ATOM 1721 C C . ALA A 1 217 ? -11.570 -5.365 12.604 1.00 95.44 217 ALA A C 1
ATOM 1723 O O . ALA A 1 217 ? -10.890 -4.594 13.276 1.00 95.44 217 ALA A O 1
ATOM 1724 N N . GLU A 1 218 ? -11.379 -6.683 12.624 1.00 96.19 218 GLU A N 1
ATOM 1725 C CA . GLU A 1 218 ? -10.388 -7.388 13.434 1.00 96.19 218 GLU A CA 1
ATOM 1726 C C . GLU A 1 218 ? -8.942 -7.082 13.019 1.00 96.19 218 GLU A C 1
ATOM 1728 O O . GLU A 1 218 ? -8.032 -7.217 13.837 1.00 96.19 218 GLU A O 1
ATOM 1733 N N . ASP A 1 219 ? -8.731 -6.623 11.783 1.00 94.75 219 ASP A N 1
ATOM 1734 C CA . ASP A 1 219 ? -7.418 -6.202 11.279 1.00 94.75 219 ASP A CA 1
ATOM 1735 C C . ASP A 1 219 ? -7.017 -4.805 11.796 1.00 94.75 219 ASP A C 1
ATOM 1737 O O . ASP A 1 219 ? -5.874 -4.368 11.640 1.00 94.75 219 ASP A O 1
ATOM 1741 N N . ILE A 1 220 ? -7.949 -4.079 12.424 1.00 94.38 220 ILE A N 1
ATOM 1742 C CA . ILE A 1 220 ? -7.754 -2.710 12.897 1.00 94.38 220 ILE A CA 1
ATOM 1743 C C . ILE A 1 220 ? -7.478 -2.724 14.400 1.00 94.38 220 ILE A C 1
ATOM 1745 O O . ILE A 1 220 ? -8.341 -3.040 15.213 1.00 94.38 220 ILE A O 1
ATOM 1749 N N . SER A 1 221 ? -6.275 -2.298 14.786 1.00 94.94 221 SER A N 1
ATOM 1750 C CA . SER A 1 221 ? -5.916 -2.164 16.206 1.00 94.94 221 SER A CA 1
ATOM 1751 C C . SER A 1 221 ? -6.500 -0.911 16.865 1.00 94.94 221 SER A C 1
ATOM 1753 O O . SER A 1 221 ? -6.802 -0.922 18.057 1.00 94.94 221 SER A O 1
ATOM 1755 N N . LYS A 1 222 ? -6.618 0.183 16.106 1.00 95.94 222 LYS A N 1
ATOM 1756 C CA . LYS A 1 222 ? -7.170 1.464 16.553 1.00 95.94 222 LYS A CA 1
ATOM 1757 C C . LYS A 1 222 ? -7.493 2.371 15.373 1.00 95.94 222 LYS A C 1
ATOM 1759 O O . LYS A 1 222 ? -6.879 2.256 14.314 1.00 95.94 222 LYS A O 1
ATOM 1764 N N . ILE A 1 223 ? -8.393 3.324 15.588 1.00 94.06 223 ILE A N 1
ATOM 1765 C CA . ILE A 1 223 ? -8.719 4.384 14.626 1.00 94.06 223 ILE A CA 1
ATOM 1766 C C . ILE A 1 223 ? -8.326 5.716 15.246 1.00 94.06 223 ILE A C 1
ATOM 1768 O O . ILE A 1 223 ? -8.724 6.019 16.368 1.00 94.06 223 ILE A O 1
ATOM 1772 N N . GLN A 1 224 ? -7.545 6.513 14.525 1.00 93.94 224 GLN A N 1
ATOM 1773 C CA . GLN A 1 224 ? -7.080 7.817 14.986 1.00 93.94 224 GLN A CA 1
ATOM 1774 C C . GLN A 1 224 ? -7.683 8.925 14.131 1.00 93.94 224 GLN A C 1
ATOM 1776 O O . GLN A 1 224 ? -7.636 8.876 12.904 1.00 93.94 224 GLN A O 1
ATOM 1781 N N . PHE A 1 225 ? -8.220 9.946 14.790 1.00 92.19 225 PHE A N 1
ATOM 1782 C CA . PHE A 1 225 ? -8.710 11.148 14.135 1.00 92.19 225 PHE A CA 1
ATOM 1783 C C . PHE A 1 225 ? -7.610 12.200 14.172 1.00 92.19 225 PHE A C 1
ATOM 1785 O O . PHE A 1 225 ? -7.181 12.627 15.247 1.00 92.19 225 PHE A O 1
ATOM 1792 N N . ILE A 1 226 ? -7.151 12.600 12.989 1.00 91.50 226 ILE A N 1
ATOM 1793 C CA . ILE A 1 226 ? -6.066 13.563 12.816 1.00 91.50 226 ILE A CA 1
ATOM 1794 C C . ILE A 1 226 ? -6.675 14.897 12.378 1.00 91.50 226 ILE A C 1
ATOM 1796 O O . ILE A 1 226 ? -7.421 14.964 11.403 1.00 91.50 226 ILE A O 1
ATOM 1800 N N . GLY A 1 227 ? -6.383 15.949 13.134 1.00 90.31 227 GLY A N 1
ATOM 1801 C CA . GLY A 1 227 ? -6.733 17.327 12.825 1.00 90.31 227 GLY A CA 1
ATOM 1802 C C . GLY A 1 227 ? -5.646 18.051 12.031 1.00 90.31 227 GLY A C 1
ATOM 1803 O O . GLY A 1 227 ? -4.576 17.519 11.733 1.00 90.31 227 GLY A O 1
ATOM 1804 N N . HIS A 1 228 ? -5.923 19.313 11.711 1.00 86.38 228 HIS A N 1
ATOM 1805 C CA . HIS A 1 228 ? -4.980 20.205 11.043 1.00 86.38 228 HIS A CA 1
ATOM 1806 C C . HIS A 1 228 ? -4.959 21.567 11.745 1.00 86.38 228 HIS A C 1
ATOM 1808 O O . HIS A 1 228 ? -5.585 22.523 11.285 1.00 86.38 228 HIS A O 1
ATOM 1814 N N . SER A 1 229 ? -4.261 21.660 12.880 1.00 89.50 229 SER A N 1
ATOM 1815 C CA . SER A 1 229 ? -3.996 22.934 13.561 1.00 89.50 229 SER A CA 1
ATOM 1816 C C . SER A 1 229 ? -2.644 23.548 13.177 1.00 89.50 229 SER A C 1
ATOM 1818 O O . SER A 1 229 ? -1.656 22.856 12.923 1.00 89.50 229 SER A O 1
ATOM 1820 N N . GLU A 1 230 ? -2.593 24.884 13.160 1.00 91.00 230 GLU A N 1
ATOM 1821 C CA . GLU A 1 230 ? -1.358 25.645 12.909 1.00 91.00 230 GLU A CA 1
ATOM 1822 C C . GLU A 1 230 ? -0.299 25.385 13.992 1.00 91.00 230 GLU A C 1
ATOM 1824 O O . GLU A 1 230 ? 0.887 25.285 13.682 1.00 91.00 230 GLU A O 1
ATOM 1829 N N . ASP A 1 231 ? -0.721 25.209 15.247 1.00 88.62 231 ASP A N 1
ATOM 1830 C CA . ASP A 1 231 ? 0.187 24.931 16.363 1.00 88.62 231 ASP A CA 1
ATOM 1831 C C . ASP A 1 231 ? 0.891 23.578 16.186 1.00 88.62 231 ASP A C 1
ATOM 1833 O O . ASP A 1 231 ? 2.113 23.494 16.306 1.00 88.62 231 ASP A O 1
ATOM 1837 N N . ALA A 1 232 ? 0.152 22.528 15.808 1.00 87.44 232 ALA A N 1
ATOM 1838 C CA . ALA A 1 232 ? 0.734 21.212 15.549 1.00 87.44 232 ALA A CA 1
ATOM 1839 C C . ALA A 1 232 ? 1.740 21.239 14.385 1.00 87.44 232 ALA A C 1
ATOM 1841 O O . ALA A 1 232 ? 2.790 20.597 14.454 1.00 87.44 232 ALA A O 1
ATOM 1842 N N . LYS A 1 233 ? 1.462 22.040 13.348 1.00 86.88 233 LYS A N 1
ATOM 1843 C CA . LYS A 1 233 ? 2.377 22.255 12.221 1.00 86.88 233 LYS A CA 1
ATOM 1844 C C . LYS A 1 233 ? 3.663 22.965 12.646 1.00 86.88 233 LYS A C 1
ATOM 1846 O O . LYS A 1 233 ? 4.741 22.566 12.212 1.00 86.88 233 LYS A O 1
ATOM 1851 N N . LEU A 1 234 ? 3.569 23.999 13.486 1.00 90.62 234 LEU A N 1
ATOM 1852 C CA . LEU A 1 234 ? 4.736 24.730 13.998 1.00 90.62 234 LEU A CA 1
ATOM 1853 C C . LEU A 1 234 ? 5.617 23.860 14.901 1.00 90.62 234 LEU A C 1
ATOM 1855 O O . LEU A 1 234 ? 6.839 24.000 14.889 1.00 90.62 234 LEU A O 1
ATOM 1859 N N . GLU A 1 235 ? 5.002 22.958 15.658 1.00 90.56 235 GLU A N 1
ATOM 1860 C CA . GLU A 1 235 ? 5.682 22.029 16.565 1.00 90.56 235 GLU A CA 1
ATOM 1861 C C . GLU A 1 235 ? 6.125 20.726 15.880 1.00 90.56 235 GLU A C 1
ATOM 1863 O O . GLU A 1 235 ? 6.733 19.874 16.527 1.00 90.56 235 GLU A O 1
ATOM 1868 N N . ASN A 1 236 ? 5.844 20.570 14.580 1.00 85.94 236 ASN A N 1
ATOM 1869 C CA . ASN A 1 236 ? 6.116 19.364 13.796 1.00 85.94 236 ASN A CA 1
ATOM 1870 C C . ASN A 1 236 ? 5.600 18.081 14.478 1.00 85.94 236 ASN A C 1
ATOM 1872 O O . ASN A 1 236 ? 6.302 17.070 14.558 1.00 85.94 236 ASN A O 1
ATOM 1876 N N . ARG A 1 237 ? 4.373 18.136 15.006 1.00 88.12 237 ARG A N 1
ATOM 1877 C CA . ARG A 1 237 ? 3.706 17.006 15.663 1.00 88.12 237 ARG A CA 1
ATOM 1878 C C . ARG A 1 237 ? 2.400 16.649 14.966 1.00 88.12 237 ARG A C 1
ATOM 1880 O O . ARG A 1 237 ? 1.756 17.492 14.348 1.00 88.12 237 ARG A O 1
ATOM 1887 N N . MET A 1 238 ? 1.978 15.400 15.135 1.00 86.06 238 MET A N 1
ATOM 1888 C CA . MET A 1 238 ? 0.644 14.964 14.731 1.00 86.06 238 MET A CA 1
ATOM 1889 C C . MET A 1 238 ? -0.417 15.626 15.620 1.00 86.06 238 MET A C 1
ATOM 1891 O O . MET A 1 238 ? -0.266 15.699 16.845 1.00 86.06 238 MET A O 1
ATOM 1895 N N . ASP A 1 239 ? -1.495 16.103 15.005 1.00 91.94 239 ASP A N 1
ATOM 1896 C CA . AS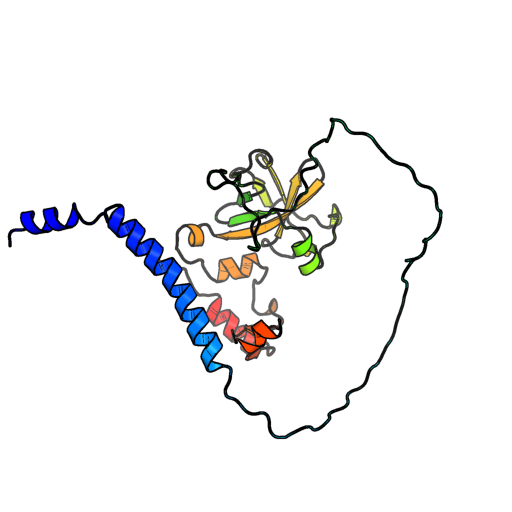P A 1 239 ? -2.620 16.703 15.715 1.00 91.94 239 ASP A CA 1
ATOM 1897 C C . ASP A 1 239 ? -3.697 15.652 16.001 1.00 91.94 239 ASP A C 1
ATOM 1899 O O . ASP A 1 239 ? -4.667 15.516 15.263 1.00 91.94 239 ASP A O 1
ATOM 1903 N N . LEU A 1 240 ? -3.496 14.840 17.037 1.00 90.50 240 LEU A N 1
ATOM 1904 C CA . LEU A 1 240 ? -4.451 13.794 17.399 1.00 90.50 240 LEU A CA 1
ATOM 1905 C C . LEU A 1 240 ? -5.637 14.402 18.163 1.00 90.50 240 LEU A C 1
ATOM 1907 O O . LEU A 1 240 ? -5.476 14.858 19.295 1.00 90.50 240 LEU A O 1
ATOM 1911 N N . ILE A 1 241 ? -6.826 14.379 17.559 1.00 93.81 241 ILE A N 1
ATOM 1912 C CA . ILE A 1 241 ? -8.058 14.931 18.153 1.00 93.81 241 ILE A CA 1
ATOM 1913 C C . ILE A 1 241 ? -8.944 13.861 18.804 1.00 93.81 241 ILE A C 1
ATOM 1915 O O . ILE A 1 241 ? -9.822 14.188 19.599 1.00 93.81 241 ILE A O 1
ATOM 1919 N N . GLY A 1 242 ? -8.709 12.584 18.499 1.00 92.31 242 GLY A N 1
ATOM 1920 C CA . GLY A 1 242 ? -9.434 11.463 19.087 1.00 92.31 242 GLY A CA 1
ATOM 1921 C C . GLY A 1 242 ? -8.853 10.115 18.672 1.00 92.31 242 GLY A C 1
ATOM 1922 O O . GLY A 1 242 ? -8.147 10.015 17.669 1.00 92.31 242 GLY A O 1
ATOM 1923 N N . GLU A 1 243 ? -9.163 9.077 19.442 1.00 96.69 243 GLU A N 1
ATOM 1924 C CA . GLU A 1 243 ? -8.748 7.701 19.174 1.00 96.69 243 GLU A CA 1
ATOM 1925 C C . GLU A 1 243 ? -9.852 6.732 19.618 1.00 96.69 243 GLU A C 1
ATOM 1927 O O . GLU A 1 243 ? -10.430 6.905 20.691 1.00 96.69 243 GLU A O 1
ATOM 1932 N N . ILE A 1 244 ? -10.127 5.717 18.800 1.00 95.94 244 ILE A N 1
ATOM 1933 C CA . ILE A 1 244 ? -11.003 4.587 19.122 1.00 95.94 244 ILE A CA 1
ATOM 1934 C C . ILE A 1 244 ? -10.127 3.345 19.251 1.00 95.94 244 ILE A C 1
ATOM 1936 O O . ILE A 1 244 ? -9.377 3.011 18.333 1.00 95.94 244 ILE A O 1
ATOM 1940 N N . THR A 1 245 ? -10.250 2.657 20.383 1.00 96.88 245 THR A N 1
ATOM 1941 C CA . THR A 1 245 ? -9.581 1.373 20.664 1.00 96.88 245 THR A CA 1
ATOM 1942 C C . THR A 1 245 ? -10.561 0.271 21.067 1.00 96.88 245 THR A C 1
ATOM 1944 O O . THR A 1 245 ? -10.167 -0.887 21.175 1.00 96.88 245 THR A O 1
ATOM 1947 N N . ASP A 1 246 ? -11.835 0.606 21.299 1.00 97.38 246 ASP A N 1
ATOM 1948 C CA . ASP A 1 246 ? -12.858 -0.380 21.630 1.00 97.38 246 ASP A CA 1
ATOM 1949 C C . ASP A 1 246 ? -13.266 -1.171 20.381 1.00 97.38 246 ASP A C 1
ATOM 1951 O O . ASP A 1 246 ? -13.657 -0.602 19.363 1.00 97.38 246 ASP A O 1
ATOM 1955 N N . ASN A 1 247 ? -13.213 -2.501 20.469 1.00 96.25 247 ASN A N 1
ATOM 1956 C CA . ASN A 1 247 ? -13.481 -3.381 19.330 1.00 96.25 247 ASN A CA 1
ATOM 1957 C C . ASN A 1 247 ? -14.898 -3.214 18.763 1.00 96.25 247 ASN A C 1
ATOM 1959 O O . ASN A 1 247 ? -15.102 -3.389 17.560 1.00 96.25 247 ASN A O 1
ATOM 1963 N N . LYS A 1 248 ? -15.893 -2.898 19.601 1.00 97.69 248 LYS A N 1
ATOM 1964 C CA . LYS A 1 248 ? -17.272 -2.712 19.143 1.00 97.69 248 LYS A CA 1
ATOM 1965 C C . LYS A 1 248 ? -17.398 -1.404 18.366 1.00 97.69 248 LYS A C 1
ATOM 1967 O O . LYS A 1 248 ? -18.024 -1.403 17.309 1.00 97.69 248 LYS A O 1
ATOM 1972 N N . GLU A 1 249 ? -16.780 -0.331 18.848 1.00 97.75 249 GLU A N 1
ATOM 1973 C CA . GLU A 1 249 ? -16.728 0.953 18.137 1.00 97.75 249 GLU A CA 1
ATOM 1974 C C . GLU A 1 249 ? -15.930 0.854 16.828 1.00 97.75 249 GLU A C 1
ATOM 1976 O O . GLU A 1 249 ? -16.375 1.368 15.802 1.00 97.75 249 GLU A O 1
ATOM 1981 N N . ILE A 1 250 ? -14.805 0.127 16.815 1.00 97.19 250 ILE A N 1
ATOM 1982 C CA . ILE A 1 250 ? -14.045 -0.171 15.587 1.00 97.19 250 ILE A CA 1
ATOM 1983 C C . ILE A 1 250 ? -14.917 -0.933 14.586 1.00 97.19 250 ILE A C 1
ATOM 1985 O O . ILE A 1 250 ? -14.943 -0.591 13.406 1.00 97.19 250 ILE A O 1
ATOM 1989 N N . THR A 1 251 ? -15.668 -1.933 15.051 1.00 97.69 251 THR A N 1
ATOM 1990 C CA . THR A 1 251 ? -16.581 -2.713 14.202 1.00 97.69 251 THR A CA 1
ATOM 1991 C C . THR A 1 251 ? -17.689 -1.841 13.617 1.00 97.69 251 THR A C 1
ATOM 1993 O O . THR A 1 251 ? -18.006 -1.949 12.433 1.00 97.69 251 THR A O 1
ATOM 1996 N N . GLU A 1 252 ? -18.284 -0.962 14.424 1.00 97.25 252 GLU A N 1
ATOM 1997 C CA . GLU A 1 252 ? -19.306 -0.020 13.964 1.00 97.25 252 GLU A CA 1
ATOM 1998 C C . GLU A 1 252 ? -18.747 0.936 12.907 1.00 97.25 252 GLU A C 1
ATOM 2000 O O . GLU A 1 252 ? -19.342 1.084 11.837 1.00 97.25 252 GLU A O 1
ATOM 2005 N N . PHE A 1 253 ? -17.569 1.508 13.160 1.00 95.31 253 PHE A N 1
ATOM 2006 C CA . PHE A 1 253 ? -16.872 2.359 12.203 1.00 95.31 253 PHE A CA 1
ATOM 2007 C C . PHE A 1 253 ? -16.580 1.605 10.900 1.00 95.31 253 PHE A C 1
ATOM 2009 O O . PHE A 1 253 ? -16.973 2.050 9.824 1.00 95.31 253 PHE A O 1
ATOM 2016 N N . TYR A 1 254 ? -15.945 0.435 10.976 1.00 94.88 254 TYR A N 1
ATOM 2017 C CA . TYR A 1 254 ? -15.602 -0.361 9.799 1.00 94.88 254 TYR A CA 1
ATOM 2018 C C . TYR A 1 254 ? -16.840 -0.695 8.960 1.00 94.88 254 TYR A C 1
ATOM 2020 O O . TYR A 1 254 ? -16.827 -0.509 7.744 1.00 94.88 254 TYR A O 1
ATOM 2028 N N . ASN A 1 255 ? -17.932 -1.134 9.589 1.00 96.00 255 ASN A N 1
ATOM 2029 C CA . ASN A 1 255 ? -19.166 -1.480 8.882 1.00 96.00 255 ASN A CA 1
ATOM 2030 C C . ASN A 1 255 ? -19.831 -0.268 8.223 1.00 96.00 255 ASN A C 1
ATOM 2032 O O . ASN A 1 255 ? -20.439 -0.408 7.164 1.00 96.00 255 ASN A O 1
ATOM 2036 N N . TYR A 1 256 ? -19.716 0.914 8.829 1.00 94.88 256 TYR A N 1
ATOM 2037 C CA . TYR A 1 256 ? -20.221 2.149 8.239 1.00 94.88 256 TYR A CA 1
ATOM 2038 C C . TYR A 1 256 ? -19.415 2.563 6.998 1.00 94.88 256 TYR A C 1
ATOM 2040 O O . TYR A 1 256 ? -19.998 2.949 5.987 1.00 94.88 256 TYR A O 1
ATOM 2048 N N . TYR A 1 257 ? -18.083 2.466 7.056 1.00 90.62 257 TYR A N 1
ATOM 2049 C CA . TYR A 1 257 ? -17.200 2.957 5.993 1.00 90.62 257 TYR A CA 1
ATOM 2050 C C . TYR A 1 257 ? -16.952 1.951 4.866 1.00 90.62 257 TYR A C 1
ATOM 2052 O O . TYR A 1 257 ? -16.934 2.339 3.703 1.00 90.62 257 TYR A O 1
ATOM 2060 N N . SER A 1 258 ? -16.774 0.666 5.171 1.00 93.06 258 SER A N 1
ATOM 2061 C CA . SER A 1 258 ? -16.383 -0.356 4.181 1.00 93.06 258 SER A CA 1
ATOM 2062 C C . SER A 1 258 ? -17.410 -0.564 3.063 1.00 93.06 258 SER A C 1
ATOM 2064 O O . SER A 1 258 ? -17.056 -1.005 1.972 1.00 93.06 258 SER A O 1
ATOM 2066 N N . VAL A 1 259 ? -18.679 -0.225 3.303 1.00 94.50 259 VAL A N 1
ATOM 2067 C CA . VAL A 1 259 ? -19.762 -0.362 2.318 1.00 94.50 259 VAL A CA 1
ATOM 2068 C C . VAL A 1 259 ? -19.895 0.838 1.380 1.00 94.50 259 VAL A C 1
ATOM 2070 O O . VAL A 1 259 ? -20.707 0.782 0.455 1.00 94.50 259 VAL A O 1
ATOM 2073 N N . LEU A 1 260 ? -19.134 1.916 1.608 1.00 92.62 260 LEU A N 1
ATOM 2074 C CA . LEU A 1 260 ? -19.172 3.105 0.762 1.00 92.62 260 LEU A CA 1
ATOM 2075 C C . LEU A 1 260 ? -18.657 2.772 -0.640 1.00 92.62 260 LEU A C 1
ATOM 2077 O O . LEU A 1 260 ? -17.598 2.162 -0.811 1.00 92.62 260 LEU A O 1
ATOM 2081 N N . LYS A 1 261 ? -19.455 3.168 -1.628 1.00 93.94 261 LYS A N 1
ATOM 2082 C CA . LYS A 1 261 ? -19.205 2.961 -3.052 1.00 93.94 261 LYS A CA 1
ATOM 2083 C C . LYS A 1 261 ? -18.757 4.250 -3.718 1.00 93.94 261 LYS A C 1
ATOM 2085 O O . LYS A 1 261 ? -19.053 5.323 -3.188 1.00 93.94 261 LYS A O 1
ATOM 2090 N N . ASP A 1 262 ? -18.102 4.115 -4.869 1.00 89.38 262 ASP A N 1
ATOM 2091 C CA . ASP A 1 262 ? -17.831 5.228 -5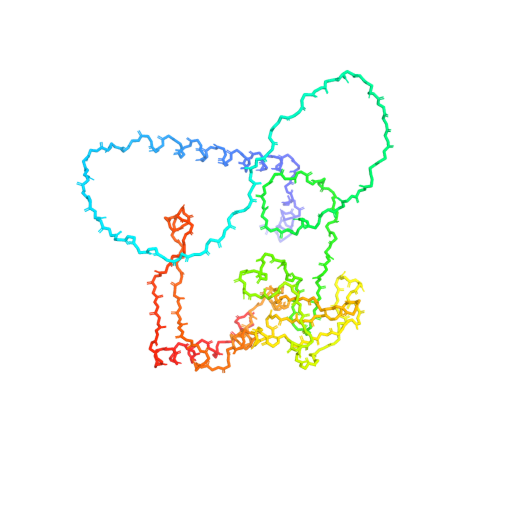.786 1.00 89.38 262 ASP A CA 1
ATOM 2092 C C . ASP A 1 262 ? -19.082 6.118 -5.928 1.00 89.38 262 ASP A C 1
ATOM 2094 O O . ASP A 1 262 ? -20.167 5.634 -6.267 1.00 89.38 262 ASP A O 1
ATOM 2098 N N . SER A 1 263 ? -18.935 7.409 -5.607 1.00 87.94 263 SER A N 1
ATOM 2099 C CA . SER A 1 263 ? -20.019 8.398 -5.617 1.00 87.94 263 SER A CA 1
ATOM 2100 C C . SER A 1 263 ? -19.962 9.353 -6.810 1.00 87.94 263 SER A C 1
ATOM 2102 O O . SER A 1 263 ? -20.782 10.267 -6.918 1.00 87.94 263 SER A O 1
ATOM 2104 N N . SER A 1 264 ? -19.023 9.129 -7.728 1.00 82.19 264 SER A N 1
ATOM 2105 C CA . SER A 1 264 ? -18.800 9.960 -8.913 1.00 82.19 264 SER A CA 1
ATOM 2106 C C . SER A 1 264 ? -19.733 9.631 -10.085 1.00 82.19 264 SER A C 1
ATOM 2108 O O . SER A 1 264 ? -19.713 10.342 -11.092 1.00 82.19 264 SER A O 1
ATOM 2110 N N . LYS A 1 265 ? -20.565 8.585 -9.963 1.00 65.19 265 LYS A N 1
ATOM 2111 C CA . LYS A 1 265 ? -21.506 8.116 -10.995 1.00 65.19 265 LYS A CA 1
ATOM 2112 C C . LYS A 1 265 ? -22.975 8.327 -10.627 1.00 65.19 265 LYS A C 1
ATOM 2114 O O . LYS A 1 265 ? -23.355 8.076 -9.463 1.00 65.19 265 LYS A O 1
#

Sequence (265 aa):
MKQEDLKRLFDHIEPDDESRQRMLKNIFNYDYRKQKERISFVKRFSYKVAAPVLILALVVTGSIVAYKLTTKDALGGNLTGRGQESAEERITDGDMAGTDLLGRSPEDSVAIIKNQFQIGDRHYILLSEDMKKEYAFPASISEGDIGEKIATITTTVDSDLLGCEVYEYLPAGCEAVVAVKIDNEYKLFKFFSFESYINNEDEDAATYLKLYGINSAEDISKIQFIGHSEDAKLENRMDLIGEITDNKEITEFYNYYSVLKDSSK